Protein AF-A0A813EDV5-F1 (afdb_monomer_lite)

Radius of gyration: 34.21 Å; chains: 1; bounding box: 72×91×86 Å

pLDDT: mean 76.93, std 16.93, range [46.09, 98.25]

Organism: Polarella glacialis (NCBI:txid89957)

Sequence (230 aa):
TPGNGEHLASSAREKTKESADAPSTANIRKEGSPQRSSPPASPKLSPGRRTIRPRSAQPQRTSARPPSRVWESPLDAGRRCHFLQQECTELKLAANTTSKDTMRMRTRYMVLERELQKRERQLRSLITLSQNGGGLSMDLIERLREERNMLPLFQRKIKDLHGQIEERDVEIKRIKRDPQFTRIIELQVEYASWQHETRRLESLLQEPHSGAATSKREVEVHSQRVAKLE

Structure (mmCIF, N/CA/C/O backbone):
data_AF-A0A813EDV5-F1
#
_entry.id   AF-A0A813EDV5-F1
#
loop_
_atom_site.group_PDB
_atom_site.id
_atom_site.type_symbol
_atom_site.label_atom_id
_atom_site.label_alt_id
_atom_site.label_comp_id
_atom_site.label_asym_id
_atom_site.label_entity_id
_atom_site.label_seq_id
_atom_site.pdbx_PDB_ins_code
_atom_site.Cartn_x
_atom_site.Cartn_y
_atom_site.Cartn_z
_atom_site.occupancy
_atom_site.B_iso_or_equiv
_atom_site.auth_seq_id
_atom_site.auth_comp_id
_atom_site.auth_asym_id
_atom_site.auth_atom_id
_atom_site.pdbx_PDB_model_num
ATOM 1 N N . THR A 1 1 ? -18.950 56.627 -27.636 1.00 50.91 1 THR A N 1
ATOM 2 C CA . THR A 1 1 ? -19.049 56.382 -26.182 1.00 50.91 1 THR A CA 1
ATOM 3 C C . THR A 1 1 ? -18.139 55.221 -25.833 1.00 50.91 1 THR A C 1
ATOM 5 O O . THR A 1 1 ? -18.390 54.121 -26.310 1.00 50.91 1 THR A O 1
ATOM 8 N N . PRO A 1 2 ? -17.020 55.466 -25.132 1.00 49.06 2 PRO A N 1
ATOM 9 C CA . PRO A 1 2 ? -16.070 54.422 -24.766 1.00 49.06 2 PRO A CA 1
ATOM 10 C C . PRO A 1 2 ? -16.623 53.606 -23.591 1.00 49.06 2 PRO A C 1
ATOM 12 O O . PRO A 1 2 ? -17.129 54.170 -22.624 1.00 49.06 2 PRO A O 1
ATOM 15 N N . GLY A 1 3 ? -16.564 52.281 -23.720 1.00 49.03 3 GLY A N 1
ATOM 16 C CA . GLY A 1 3 ? -16.958 51.330 -22.687 1.00 49.03 3 GLY A CA 1
ATOM 17 C C . GLY A 1 3 ? -15.843 51.156 -21.662 1.00 49.03 3 GLY A C 1
ATOM 18 O O . GLY A 1 3 ? -14.696 50.898 -22.025 1.00 49.03 3 GLY A O 1
ATOM 19 N N . ASN A 1 4 ? -16.219 51.328 -20.397 1.00 55.91 4 ASN A N 1
ATOM 20 C CA . ASN A 1 4 ? -15.400 51.166 -19.206 1.00 55.91 4 ASN A CA 1
ATOM 21 C C . ASN A 1 4 ? -14.672 49.819 -19.180 1.00 55.91 4 ASN A C 1
ATOM 23 O O . ASN A 1 4 ? -15.287 48.757 -19.269 1.00 55.91 4 ASN A O 1
ATOM 27 N N . GLY A 1 5 ? -13.355 49.896 -18.995 1.00 52.56 5 GLY A N 1
ATOM 28 C CA . GLY A 1 5 ? -12.554 48.804 -18.473 1.00 52.56 5 GLY A CA 1
ATOM 29 C C . GLY A 1 5 ? -12.724 48.737 -16.962 1.00 52.56 5 GLY A C 1
ATOM 30 O O . GLY A 1 5 ? -12.502 49.728 -16.269 1.00 52.56 5 GLY A O 1
ATOM 31 N N . GLU A 1 6 ? -13.095 47.566 -16.460 1.00 53.72 6 GLU A N 1
ATOM 32 C CA . GLU A 1 6 ? -13.223 47.312 -15.034 1.00 53.72 6 GLU A CA 1
ATOM 33 C C . GLU A 1 6 ? -12.556 45.982 -14.656 1.00 53.72 6 GLU A C 1
ATOM 35 O O . GLU A 1 6 ? -12.867 44.913 -15.175 1.00 53.72 6 GLU A O 1
ATOM 40 N N . HIS A 1 7 ? -11.625 46.123 -13.710 1.00 50.72 7 HIS A N 1
ATOM 41 C CA . HIS A 1 7 ? -11.185 45.156 -12.707 1.00 50.72 7 HIS A CA 1
ATOM 42 C C . HIS A 1 7 ? -10.311 43.959 -13.120 1.00 50.72 7 HIS A C 1
ATOM 44 O O . HIS A 1 7 ? -10.700 42.794 -13.102 1.00 50.72 7 HIS A O 1
ATOM 50 N N . LEU A 1 8 ? -9.017 44.270 -13.265 1.00 48.81 8 LEU A N 1
ATOM 51 C CA . LEU A 1 8 ? -7.923 43.404 -12.817 1.00 48.81 8 LEU A CA 1
ATOM 52 C C . LEU A 1 8 ? -8.055 43.143 -11.304 1.00 48.81 8 LEU A C 1
ATOM 54 O O . LEU A 1 8 ? -7.742 44.003 -10.480 1.00 48.81 8 LEU A O 1
ATOM 58 N N . ALA A 1 9 ? -8.507 41.946 -10.937 1.00 53.44 9 ALA A N 1
ATOM 59 C CA . ALA A 1 9 ? -8.408 41.439 -9.575 1.00 53.44 9 ALA A CA 1
ATOM 60 C C . ALA A 1 9 ? -6.964 40.981 -9.308 1.00 53.44 9 ALA A C 1
ATOM 62 O O . ALA A 1 9 ? -6.558 39.864 -9.635 1.00 53.44 9 ALA A O 1
ATOM 63 N N . SER A 1 10 ? -6.178 41.875 -8.713 1.00 48.81 10 SER A N 1
ATOM 64 C CA . SER A 1 10 ? -4.871 41.584 -8.128 1.00 48.81 10 SER A CA 1
ATOM 65 C C . SER A 1 10 ? -5.032 40.636 -6.937 1.00 48.81 10 SER A C 1
ATOM 67 O O . SER A 1 10 ? -5.265 41.065 -5.810 1.00 48.81 10 SER A O 1
ATOM 69 N N . SER A 1 11 ? -4.908 39.330 -7.180 1.00 54.59 11 SER A N 1
ATOM 70 C CA . SER A 1 11 ? -4.831 38.322 -6.121 1.00 54.59 11 SER A CA 1
ATOM 71 C C . SER A 1 11 ? -3.466 38.409 -5.435 1.00 54.59 11 SER A C 1
ATOM 73 O O . SER A 1 11 ? -2.470 37.857 -5.908 1.00 54.59 11 SER A O 1
ATOM 75 N N . ALA A 1 12 ? -3.426 39.112 -4.306 1.00 53.34 12 ALA A N 1
ATOM 76 C CA . ALA A 1 12 ? -2.298 39.137 -3.390 1.00 53.34 12 ALA A CA 1
ATOM 77 C C . ALA A 1 12 ? -2.007 37.715 -2.878 1.00 53.34 12 ALA A C 1
ATOM 79 O O . ALA A 1 12 ? -2.791 37.123 -2.142 1.00 53.34 12 ALA A O 1
ATOM 80 N N . ARG A 1 13 ? -0.869 37.145 -3.289 1.00 52.28 13 ARG A N 1
ATOM 81 C CA . ARG A 1 13 ? -0.294 35.954 -2.657 1.00 52.28 13 ARG A CA 1
ATOM 82 C C . ARG A 1 13 ? 0.352 36.379 -1.341 1.00 52.28 13 ARG A C 1
ATOM 84 O O . ARG A 1 13 ? 1.467 36.902 -1.339 1.00 52.28 13 ARG A O 1
ATOM 91 N N . GLU A 1 14 ? -0.340 36.130 -0.235 1.00 54.38 14 GLU A N 1
ATOM 92 C CA . GLU A 1 14 ? 0.263 36.094 1.095 1.00 54.38 14 GLU A CA 1
ATOM 93 C C . GLU A 1 14 ? 1.390 35.054 1.114 1.00 54.38 14 GLU A C 1
ATOM 95 O O . GLU A 1 14 ? 1.183 33.852 0.949 1.00 54.38 14 GLU A O 1
ATOM 100 N N . LYS A 1 15 ? 2.622 35.538 1.286 1.00 50.03 15 LYS A N 1
ATOM 101 C CA . LYS A 1 15 ? 3.779 34.723 1.651 1.00 50.03 15 LYS A CA 1
ATOM 102 C C . LYS A 1 15 ? 3.703 34.465 3.155 1.00 50.03 15 LYS A C 1
ATOM 104 O O . LYS A 1 15 ? 4.246 35.242 3.938 1.00 50.03 15 LYS A O 1
ATOM 109 N N . THR A 1 16 ? 3.065 33.374 3.561 1.00 51.38 16 THR A N 1
ATOM 110 C CA . THR A 1 16 ? 3.253 32.820 4.905 1.00 51.38 16 THR A CA 1
ATOM 111 C C . THR A 1 16 ? 4.679 32.293 5.015 1.00 51.38 16 THR A C 1
ATOM 113 O O . THR A 1 16 ? 5.065 31.282 4.430 1.00 51.38 16 THR A O 1
ATOM 116 N N . LYS A 1 17 ? 5.489 33.069 5.729 1.00 55.81 17 LYS A N 1
ATOM 117 C CA . LYS A 1 17 ? 6.857 32.772 6.136 1.00 55.81 17 LYS A CA 1
ATOM 118 C C . LYS A 1 17 ? 6.766 31.772 7.294 1.00 55.81 17 LYS A C 1
ATOM 120 O O . LYS A 1 17 ? 6.749 32.166 8.454 1.00 55.81 17 LYS A O 1
ATOM 125 N N . GLU A 1 18 ? 6.597 30.494 6.970 1.00 49.47 18 GLU A N 1
ATOM 126 C CA . GLU A 1 18 ? 6.568 29.421 7.963 1.00 49.47 18 GLU A CA 1
ATOM 127 C C . GLU A 1 18 ? 8.004 29.153 8.430 1.00 49.47 18 GLU A C 1
ATOM 129 O O . GLU A 1 18 ? 8.873 28.718 7.673 1.00 49.47 18 GLU A O 1
ATOM 134 N N . SER A 1 19 ? 8.251 29.565 9.672 1.00 52.25 19 SER A N 1
ATOM 135 C CA . SER A 1 19 ? 9.498 29.422 10.410 1.00 52.25 19 SER A CA 1
ATOM 136 C C . SER A 1 19 ? 9.857 27.947 10.558 1.00 52.25 19 SER A C 1
ATOM 138 O O . SER A 1 19 ? 9.081 27.156 11.091 1.00 52.25 19 SER A O 1
ATOM 140 N N . ALA A 1 20 ? 11.047 27.585 10.089 1.00 51.94 20 ALA A N 1
ATOM 141 C CA . ALA A 1 20 ? 11.644 26.281 10.303 1.00 51.94 20 ALA A CA 1
ATOM 142 C C . ALA A 1 20 ? 12.194 26.192 11.735 1.00 51.94 20 ALA A C 1
ATOM 144 O O . ALA A 1 20 ? 13.371 26.460 11.965 1.00 51.94 20 ALA A O 1
ATOM 145 N N . ASP A 1 21 ? 11.355 25.782 12.685 1.00 54.22 21 ASP A N 1
ATOM 146 C CA . ASP A 1 21 ? 11.829 25.250 13.963 1.00 54.22 21 ASP A CA 1
ATOM 147 C C . ASP A 1 21 ? 12.182 23.771 13.777 1.00 54.22 21 ASP A C 1
ATOM 149 O O . ASP A 1 21 ? 11.349 22.865 13.847 1.00 54.22 21 ASP A O 1
ATOM 153 N N . ALA A 1 22 ? 13.457 23.531 13.479 1.00 58.38 22 ALA A N 1
ATOM 154 C CA . ALA A 1 22 ? 14.050 22.206 13.522 1.00 58.38 22 ALA A CA 1
ATOM 155 C C . ALA A 1 22 ? 14.191 21.752 14.989 1.00 58.38 22 ALA A C 1
ATOM 157 O O . ALA A 1 22 ? 14.772 22.481 15.798 1.00 58.38 22 ALA A O 1
ATOM 158 N N . PRO A 1 23 ? 13.730 20.545 15.367 1.00 60.50 23 PRO A N 1
ATOM 159 C CA . PRO A 1 23 ? 14.023 20.004 16.683 1.00 60.50 23 PRO A CA 1
ATOM 160 C C . PRO A 1 23 ? 15.509 19.641 16.782 1.00 60.50 23 PRO A C 1
ATOM 162 O O . PRO A 1 23 ? 16.016 18.746 16.107 1.00 60.50 23 PRO A O 1
ATOM 165 N N . SER A 1 24 ? 16.180 20.373 17.666 1.00 53.22 24 SER A N 1
ATOM 166 C CA . SER A 1 24 ? 17.529 20.150 18.174 1.00 53.22 24 SER A CA 1
ATOM 167 C C . SER A 1 24 ? 17.746 18.687 18.585 1.00 53.22 24 SER A C 1
ATOM 169 O O . SER A 1 24 ? 17.167 18.197 19.557 1.00 53.22 24 SER A O 1
ATOM 171 N N . THR A 1 25 ? 18.601 17.977 17.848 1.00 46.09 25 THR A N 1
ATOM 172 C CA . THR A 1 25 ? 19.142 16.669 18.232 1.00 46.09 25 THR A CA 1
ATOM 173 C C . THR A 1 25 ? 20.178 16.862 19.337 1.00 46.09 25 THR A C 1
ATOM 175 O O . THR A 1 25 ? 21.381 16.936 19.084 1.00 46.09 25 THR A O 1
ATOM 178 N N . ALA A 1 26 ? 19.699 16.975 20.573 1.00 52.56 26 ALA A N 1
ATOM 179 C CA . ALA A 1 26 ? 20.533 17.001 21.761 1.00 52.56 26 ALA A CA 1
ATOM 180 C C . ALA A 1 26 ? 20.983 15.578 22.141 1.00 52.56 26 ALA A C 1
ATOM 182 O O . ALA A 1 26 ? 20.175 14.723 22.493 1.00 52.56 26 ALA A O 1
ATOM 183 N N . ASN A 1 27 ? 22.297 15.361 22.052 1.00 49.22 27 ASN A N 1
ATOM 184 C CA . ASN A 1 27 ? 23.140 14.561 22.944 1.00 49.22 27 ASN A CA 1
ATOM 185 C C . ASN A 1 27 ? 22.478 13.406 23.716 1.00 49.22 27 ASN A C 1
ATOM 187 O O . ASN A 1 27 ? 21.948 13.607 24.808 1.00 49.22 27 ASN A O 1
ATOM 191 N N . ILE A 1 28 ? 22.694 12.169 23.254 1.00 56.19 28 ILE A N 1
ATOM 192 C CA . ILE A 1 28 ? 22.727 11.010 24.154 1.00 56.19 28 ILE A CA 1
ATOM 193 C C . ILE A 1 28 ? 24.147 10.445 24.190 1.00 56.19 28 ILE A C 1
ATOM 195 O O . ILE A 1 28 ? 24.742 10.022 23.200 1.00 56.19 28 ILE A O 1
ATOM 199 N N . ARG A 1 29 ? 24.663 10.559 25.406 1.00 52.91 29 ARG A N 1
ATOM 200 C CA . ARG A 1 29 ? 25.986 10.317 25.954 1.00 52.91 29 ARG A CA 1
ATOM 201 C C . ARG A 1 29 ? 26.413 8.853 25.788 1.00 52.91 29 ARG A C 1
ATOM 203 O O . ARG A 1 29 ? 25.667 7.936 26.113 1.00 52.91 29 ARG A O 1
ATOM 210 N N . LYS A 1 30 ? 27.650 8.669 25.319 1.00 51.62 30 LYS A N 1
ATOM 211 C CA . LYS A 1 30 ? 28.436 7.435 25.431 1.00 51.62 30 LYS A CA 1
ATOM 212 C C . LYS A 1 30 ? 28.842 7.218 26.892 1.00 51.62 30 LYS A C 1
ATOM 214 O O . LYS A 1 30 ? 29.715 7.931 27.367 1.00 51.62 30 LYS A O 1
ATOM 219 N N . GLU A 1 31 ? 28.284 6.202 27.534 1.00 53.53 31 GLU A N 1
ATOM 220 C CA . GLU A 1 31 ? 28.849 5.432 28.658 1.00 53.53 31 GLU A CA 1
ATOM 221 C C . GLU A 1 31 ? 28.263 4.016 28.461 1.00 53.53 31 GLU A C 1
ATOM 223 O O . GLU A 1 31 ? 27.089 3.892 28.138 1.00 53.53 31 GLU A O 1
ATOM 228 N N . GLY A 1 32 ? 28.953 2.881 28.477 1.00 54.78 32 GLY A N 1
ATOM 229 C CA . GLY A 1 32 ? 30.221 2.511 29.080 1.00 54.78 32 GLY A CA 1
ATOM 230 C C . GLY A 1 32 ? 29.990 1.200 29.851 1.00 54.78 32 GLY A C 1
ATOM 231 O O . GLY A 1 32 ? 29.412 1.244 30.928 1.00 54.78 32 GLY A O 1
ATOM 232 N N . SER A 1 33 ? 30.486 0.076 29.299 1.00 50.47 33 SER A N 1
ATOM 233 C CA . SER A 1 33 ? 30.806 -1.217 29.970 1.00 50.47 33 SER A CA 1
ATOM 234 C C . SER A 1 33 ? 29.674 -2.226 30.297 1.00 50.47 33 SER A C 1
ATOM 236 O O . SER A 1 33 ? 28.522 -1.832 30.431 1.00 50.47 33 SER A O 1
ATOM 238 N N . PRO A 1 34 ? 29.978 -3.521 30.582 1.00 56.16 34 PRO A N 1
ATOM 239 C CA . PRO A 1 34 ? 30.966 -4.439 29.987 1.00 56.16 34 PRO A CA 1
ATOM 240 C C . PRO A 1 34 ? 30.391 -5.848 29.636 1.00 56.16 34 PRO A C 1
ATOM 242 O O . PRO A 1 34 ? 29.266 -6.207 29.967 1.00 56.16 34 PRO A O 1
ATOM 245 N N . GLN A 1 35 ? 31.231 -6.650 28.967 1.00 51.66 35 GLN A N 1
ATOM 246 C CA . GLN A 1 35 ? 31.236 -8.119 28.824 1.00 51.66 35 GLN A CA 1
ATOM 247 C C . GLN A 1 35 ? 30.189 -8.957 29.597 1.00 51.66 35 GLN A C 1
ATOM 249 O O . GLN A 1 35 ? 30.249 -9.086 30.819 1.00 51.66 35 GLN A O 1
ATOM 254 N N . ARG A 1 36 ? 29.429 -9.774 28.852 1.00 47.12 36 ARG A N 1
ATOM 255 C CA . ARG A 1 36 ? 29.231 -11.187 29.218 1.00 47.12 36 ARG A CA 1
ATOM 256 C C . ARG A 1 36 ? 29.115 -12.059 27.971 1.00 47.12 36 ARG A C 1
ATOM 258 O O . ARG A 1 36 ? 28.108 -12.077 27.270 1.00 47.12 36 ARG A O 1
ATOM 265 N N . SER A 1 37 ? 30.205 -12.761 27.702 1.00 56.19 37 SER A N 1
ATOM 266 C CA . SER A 1 37 ? 30.307 -13.883 26.782 1.00 56.19 37 SER A CA 1
ATOM 267 C C . SER A 1 37 ? 29.289 -14.962 27.156 1.00 56.19 37 SER A C 1
ATOM 269 O O . SER A 1 37 ? 29.346 -15.544 28.235 1.00 56.19 37 SER A O 1
ATOM 271 N N . SER A 1 38 ? 28.364 -15.240 26.241 1.00 61.28 38 SER A N 1
ATOM 272 C CA . SER A 1 38 ? 27.632 -16.506 26.206 1.00 61.28 38 SER A CA 1
ATOM 273 C C . SER A 1 38 ? 28.054 -17.238 24.931 1.00 61.28 38 SER A C 1
ATOM 275 O O . SER A 1 38 ? 28.074 -16.612 23.868 1.00 61.28 38 SER A O 1
ATOM 277 N N . PRO A 1 39 ? 28.451 -18.518 25.009 1.00 68.69 39 PRO A N 1
ATOM 278 C CA . PRO A 1 39 ? 28.878 -19.270 23.838 1.00 68.69 39 PRO A CA 1
ATOM 279 C C . PRO A 1 39 ? 27.678 -19.530 22.912 1.00 68.69 39 PRO A C 1
ATOM 281 O O . PRO A 1 39 ? 26.568 -19.763 23.401 1.00 68.69 39 PRO A O 1
ATOM 284 N N . PRO A 1 40 ? 27.863 -19.519 21.581 1.00 64.62 40 PRO A N 1
ATOM 285 C CA . PRO A 1 40 ? 26.814 -19.938 20.669 1.00 64.62 40 PRO A CA 1
ATOM 286 C C . PRO A 1 40 ? 26.595 -21.448 20.799 1.00 64.62 40 PRO A C 1
ATOM 288 O O . PRO A 1 40 ? 27.514 -22.252 20.639 1.00 64.62 40 PRO A O 1
ATOM 291 N N . ALA A 1 41 ? 25.350 -21.820 21.090 1.00 60.56 41 ALA A N 1
ATOM 292 C CA . ALA A 1 41 ? 24.883 -23.193 21.039 1.00 60.56 41 ALA A CA 1
ATOM 293 C C . ALA A 1 41 ? 25.119 -23.787 19.641 1.00 60.56 41 ALA A C 1
ATOM 295 O O . ALA A 1 41 ? 24.844 -23.162 18.615 1.00 60.56 41 ALA A O 1
ATOM 296 N N . SER A 1 42 ? 25.633 -25.011 19.625 1.00 61.44 42 SER A N 1
ATOM 297 C CA . SER A 1 42 ? 25.955 -25.788 18.434 1.00 61.44 42 SER A CA 1
ATOM 298 C C . SER A 1 42 ? 24.736 -25.954 17.508 1.00 61.44 42 SER A C 1
ATOM 300 O O . SER A 1 42 ? 23.638 -26.259 17.987 1.00 61.44 42 SER A O 1
ATOM 302 N N . PRO A 1 43 ? 24.898 -25.819 16.179 1.00 60.50 43 PRO A N 1
ATOM 303 C CA . PRO A 1 43 ? 23.816 -26.058 15.236 1.00 60.50 43 PRO A CA 1
ATOM 304 C C . PRO A 1 43 ? 23.517 -27.560 15.150 1.00 60.50 43 PRO A C 1
ATOM 306 O O . PRO A 1 43 ? 24.352 -28.362 14.732 1.00 60.50 43 PRO A O 1
ATOM 309 N N . LYS A 1 44 ? 22.296 -27.943 15.537 1.00 62.25 44 LYS A N 1
ATOM 310 C CA . LYS A 1 44 ? 21.752 -29.287 15.317 1.00 62.25 44 LYS A CA 1
ATOM 311 C C . LYS A 1 44 ? 21.624 -29.532 13.811 1.00 62.25 44 LYS A C 1
ATOM 313 O O . LYS A 1 44 ? 20.781 -28.935 13.141 1.00 62.25 44 LYS A O 1
ATOM 318 N N . LEU A 1 45 ? 22.473 -30.415 13.294 1.00 51.03 45 LEU A N 1
ATOM 319 C CA . LEU A 1 45 ? 22.418 -30.940 11.934 1.00 51.03 45 LEU A CA 1
ATOM 320 C C . LEU A 1 45 ? 21.075 -31.650 11.724 1.00 51.03 45 LEU A C 1
ATOM 322 O O . LEU A 1 45 ? 20.820 -32.715 12.278 1.00 51.03 45 LEU A O 1
ATOM 326 N N . SER A 1 46 ? 20.200 -31.027 10.937 1.00 58.97 46 SER A N 1
ATOM 327 C CA . SER A 1 46 ? 18.967 -31.647 10.453 1.00 58.97 46 SER A CA 1
ATOM 328 C C . SER A 1 46 ? 19.293 -32.496 9.218 1.00 58.97 46 SER A C 1
ATOM 330 O O . SER A 1 46 ? 19.878 -31.961 8.272 1.00 58.97 46 SER A O 1
ATOM 332 N N . PRO A 1 47 ? 18.924 -33.786 9.170 1.00 57.16 47 PRO A N 1
ATOM 333 C CA . PRO A 1 47 ? 19.140 -34.608 7.991 1.00 57.16 47 PRO A CA 1
ATOM 334 C C . PRO A 1 47 ? 18.056 -34.315 6.941 1.00 57.16 47 PRO A C 1
ATOM 336 O O . PRO A 1 47 ? 16.864 -34.331 7.234 1.00 57.16 47 PRO A O 1
ATOM 339 N N . GLY A 1 48 ? 18.466 -34.072 5.692 1.00 53.91 48 GLY A N 1
ATOM 340 C CA . GLY A 1 48 ? 17.613 -34.372 4.534 1.00 53.91 48 GLY A CA 1
ATOM 341 C C . GLY A 1 48 ? 16.879 -33.227 3.827 1.00 53.91 48 GLY A C 1
ATOM 342 O O . GLY A 1 48 ? 15.895 -33.495 3.137 1.00 53.91 48 GLY A O 1
ATOM 343 N N . ARG A 1 49 ? 17.336 -31.968 3.893 1.00 50.41 49 ARG A N 1
ATOM 344 C CA . ARG A 1 49 ? 16.854 -30.946 2.941 1.00 50.41 49 ARG A CA 1
ATOM 345 C C . ARG A 1 49 ? 17.611 -31.059 1.621 1.00 50.41 49 ARG A C 1
ATOM 347 O O . ARG A 1 49 ? 18.770 -30.668 1.524 1.00 50.41 49 ARG A O 1
ATOM 354 N N . ARG A 1 50 ? 16.927 -31.580 0.598 1.00 56.53 50 ARG A N 1
ATOM 355 C CA . ARG A 1 50 ? 17.360 -31.531 -0.805 1.00 56.53 50 ARG A CA 1
ATOM 356 C C . ARG A 1 50 ? 17.751 -30.089 -1.136 1.00 56.53 50 ARG A C 1
ATOM 358 O O . ARG A 1 50 ? 16.924 -29.183 -1.046 1.00 56.53 50 ARG A O 1
ATOM 365 N N . THR A 1 51 ? 19.016 -29.884 -1.474 1.00 54.47 51 THR A N 1
ATOM 366 C CA . THR A 1 51 ? 19.572 -28.621 -1.949 1.00 54.47 51 THR A CA 1
ATOM 367 C C . THR A 1 51 ? 18.886 -28.248 -3.258 1.00 54.47 51 THR A C 1
ATOM 369 O O . THR A 1 51 ? 19.278 -28.670 -4.344 1.00 54.47 51 THR A O 1
ATOM 372 N N . ILE A 1 52 ? 17.820 -27.453 -3.152 1.00 61.50 52 ILE A N 1
ATOM 373 C CA . ILE A 1 52 ? 17.283 -26.690 -4.275 1.00 61.50 52 ILE A CA 1
ATOM 374 C C . ILE A 1 52 ? 18.416 -25.752 -4.686 1.00 61.50 52 ILE A C 1
ATOM 376 O O . ILE A 1 52 ? 18.708 -24.777 -3.994 1.00 61.50 52 ILE A O 1
ATOM 380 N N . ARG A 1 53 ? 19.125 -26.108 -5.760 1.00 60.91 53 ARG A N 1
ATOM 381 C CA . ARG A 1 53 ? 20.179 -25.258 -6.308 1.00 60.91 53 ARG A CA 1
ATOM 382 C C . ARG A 1 53 ? 19.573 -23.887 -6.639 1.00 60.91 53 ARG A C 1
ATOM 384 O O . ARG A 1 53 ? 18.497 -23.843 -7.243 1.00 60.91 53 ARG A O 1
ATOM 391 N N . PRO A 1 54 ? 20.230 -22.779 -6.263 1.00 57.66 54 PRO A N 1
ATOM 392 C CA . PRO A 1 54 ? 19.795 -21.451 -6.663 1.00 57.66 54 PRO A CA 1
ATOM 393 C C . PRO A 1 54 ? 19.727 -21.378 -8.193 1.00 57.66 54 PRO A C 1
ATOM 395 O O . PRO A 1 54 ? 20.624 -21.838 -8.903 1.00 57.66 54 PRO A O 1
ATOM 398 N N . ARG A 1 55 ? 18.627 -20.814 -8.699 1.00 59.59 55 ARG A N 1
ATOM 399 C CA . ARG A 1 55 ? 18.272 -20.765 -10.129 1.00 59.59 55 ARG A CA 1
ATOM 400 C C . ARG A 1 55 ? 19.301 -20.015 -10.994 1.00 59.59 55 ARG A C 1
ATOM 402 O O . ARG A 1 55 ? 19.263 -20.132 -12.210 1.00 59.59 55 ARG A O 1
ATOM 409 N N . SER A 1 56 ? 20.237 -19.297 -10.373 1.00 64.56 56 SER A N 1
ATOM 410 C CA . SER A 1 56 ? 21.353 -18.600 -11.020 1.00 64.56 56 SER A CA 1
ATOM 411 C C . SER A 1 56 ? 22.469 -19.519 -11.534 1.00 64.56 56 SER A C 1
ATOM 413 O O . SER A 1 56 ? 23.300 -19.059 -12.305 1.00 64.56 56 SER A O 1
ATOM 415 N N . ALA A 1 57 ? 22.497 -20.798 -11.140 1.00 56.00 57 ALA A N 1
ATOM 416 C CA . ALA A 1 57 ? 23.522 -21.763 -11.559 1.00 56.00 57 ALA A CA 1
ATOM 417 C C . ALA A 1 57 ? 23.009 -22.823 -12.554 1.00 56.00 57 ALA A C 1
ATOM 419 O O . ALA A 1 57 ? 23.664 -23.848 -12.757 1.00 56.00 57 ALA A O 1
ATOM 420 N N . GLN A 1 58 ? 21.825 -22.632 -13.151 1.00 61.66 58 GLN A N 1
ATOM 421 C CA . GLN A 1 58 ? 21.379 -23.515 -14.229 1.00 61.66 58 GLN A CA 1
ATOM 422 C C . GLN A 1 58 ? 22.104 -23.161 -15.537 1.00 61.66 58 GLN A C 1
ATOM 424 O O . GLN A 1 58 ? 22.145 -21.982 -15.892 1.00 61.66 58 GLN A O 1
ATOM 429 N N . PRO A 1 59 ? 22.642 -24.155 -16.273 1.00 55.69 59 PRO A N 1
ATOM 430 C CA . PRO A 1 59 ? 23.162 -23.933 -17.615 1.00 55.69 59 PRO A CA 1
ATOM 431 C C . PRO A 1 59 ? 22.034 -23.355 -18.466 1.00 55.69 59 PRO A C 1
ATOM 433 O O . PRO A 1 59 ? 20.967 -23.966 -18.595 1.00 55.69 59 PRO A O 1
ATOM 436 N N . GLN A 1 60 ? 22.248 -22.142 -18.981 1.00 53.28 60 GLN A N 1
ATOM 437 C CA . GLN A 1 60 ? 21.329 -21.511 -19.914 1.00 53.28 60 GLN A CA 1
ATOM 438 C C . GLN A 1 60 ? 21.125 -22.481 -21.073 1.00 53.28 60 GLN A C 1
ATOM 440 O O . GLN A 1 60 ? 22.058 -22.790 -21.812 1.00 53.28 60 GLN A O 1
ATOM 445 N N . ARG A 1 61 ? 19.902 -23.006 -21.198 1.00 54.88 61 ARG A N 1
ATOM 446 C CA . ARG A 1 61 ? 19.489 -23.700 -22.413 1.00 54.88 61 ARG A CA 1
ATOM 447 C C . ARG A 1 61 ? 19.771 -22.741 -23.558 1.00 54.88 61 ARG A C 1
ATOM 449 O O . ARG A 1 61 ? 19.304 -21.604 -23.512 1.00 54.88 61 ARG A O 1
ATOM 456 N N . THR A 1 62 ? 20.566 -23.200 -24.516 1.00 49.72 62 THR A N 1
ATOM 457 C CA . THR A 1 62 ? 20.867 -22.517 -25.767 1.00 49.72 62 THR A CA 1
ATOM 458 C C . THR A 1 62 ? 19.554 -22.038 -26.364 1.00 49.72 62 THR A C 1
ATOM 460 O O . THR A 1 62 ? 18.730 -22.815 -26.846 1.00 49.72 62 THR A O 1
ATOM 463 N N . SER A 1 63 ? 19.310 -20.743 -26.177 1.00 54.06 63 SER A N 1
ATOM 464 C CA . SER A 1 63 ? 18.091 -20.078 -26.588 1.00 54.06 63 SER A CA 1
ATOM 465 C C . SER A 1 63 ? 17.947 -20.279 -28.082 1.00 54.06 63 SER A C 1
ATOM 467 O O . SER A 1 63 ? 18.863 -19.962 -28.844 1.00 54.06 63 SER A O 1
ATOM 469 N N . ALA A 1 64 ? 16.784 -20.783 -28.488 1.00 50.56 64 ALA A N 1
ATOM 470 C CA . ALA A 1 64 ? 16.322 -20.668 -29.854 1.00 50.56 64 ALA A CA 1
ATOM 471 C C . ALA A 1 64 ? 16.587 -19.230 -30.317 1.00 50.56 64 ALA A C 1
ATOM 473 O O . ALA A 1 64 ? 16.234 -18.264 -29.629 1.00 50.56 64 ALA A O 1
ATOM 474 N N . ARG A 1 65 ? 17.299 -19.122 -31.437 1.00 52.50 65 ARG A N 1
ATOM 475 C CA . ARG A 1 65 ? 17.605 -17.876 -32.128 1.00 52.50 65 ARG A CA 1
ATOM 476 C C . ARG A 1 65 ? 16.310 -17.056 -32.194 1.00 52.50 65 ARG A C 1
ATOM 478 O O . ARG A 1 65 ? 15.326 -17.578 -32.724 1.00 52.50 65 ARG A O 1
ATOM 485 N N . PRO A 1 66 ? 16.258 -15.842 -31.616 1.00 57.19 66 PRO A N 1
ATOM 486 C CA . PRO A 1 66 ? 15.053 -15.032 -31.692 1.00 57.19 66 PRO A CA 1
ATOM 487 C C . PRO A 1 66 ? 14.691 -14.853 -33.173 1.00 57.19 66 PRO A C 1
ATOM 489 O O . PRO A 1 66 ? 15.604 -14.714 -33.997 1.00 57.19 66 PRO A O 1
ATOM 492 N N . PRO A 1 67 ? 13.395 -14.907 -33.533 1.00 59.81 67 PRO A N 1
ATOM 493 C CA . PRO A 1 67 ? 12.971 -14.684 -34.906 1.00 59.81 67 PRO A CA 1
ATOM 494 C C . PRO A 1 67 ? 13.581 -13.368 -35.382 1.00 59.81 67 PRO A C 1
ATOM 496 O O . PRO A 1 67 ? 13.582 -12.380 -34.642 1.00 59.81 67 PRO A O 1
ATOM 499 N N . SER A 1 68 ? 14.174 -13.411 -36.578 1.00 51.03 68 SER A N 1
ATOM 500 C CA . SER A 1 68 ? 14.839 -12.279 -37.219 1.00 51.03 68 SER A CA 1
ATOM 501 C C . SER A 1 68 ? 13.963 -11.045 -37.042 1.00 51.03 68 SER A C 1
ATOM 503 O O . SER A 1 68 ? 12.818 -11.029 -37.498 1.00 51.03 68 SER A O 1
ATOM 505 N N . ARG A 1 69 ? 14.466 -10.066 -36.278 1.00 55.47 69 ARG A N 1
ATOM 506 C CA . ARG A 1 69 ? 13.777 -8.801 -36.046 1.00 55.47 69 ARG A CA 1
ATOM 507 C C . ARG A 1 69 ? 13.645 -8.151 -37.412 1.00 55.47 69 ARG A C 1
ATOM 509 O O . ARG A 1 69 ? 14.611 -7.602 -37.932 1.00 55.47 69 ARG A O 1
ATOM 516 N N . VAL A 1 70 ? 12.458 -8.265 -37.999 1.00 64.25 70 VAL A N 1
ATOM 517 C CA . VAL A 1 70 ? 12.008 -7.357 -39.046 1.00 64.25 70 VAL A CA 1
ATOM 518 C C . VAL A 1 70 ? 12.287 -5.969 -38.489 1.00 64.25 70 VAL A C 1
ATOM 520 O O . VAL A 1 70 ? 11.837 -5.654 -37.388 1.00 64.25 70 VAL A O 1
ATOM 523 N N . TRP A 1 71 ? 13.151 -5.223 -39.169 1.00 57.91 71 TRP A N 1
ATOM 524 C CA . TRP A 1 71 ? 13.564 -3.892 -38.760 1.00 57.91 71 TRP A CA 1
ATOM 525 C C . TRP A 1 71 ? 12.305 -3.022 -38.726 1.00 57.91 71 TRP A C 1
ATOM 527 O O . TRP A 1 71 ? 11.849 -2.548 -39.763 1.00 57.91 71 TRP A O 1
ATOM 537 N N . GLU A 1 72 ? 11.682 -2.912 -37.549 1.00 65.44 72 GLU A N 1
ATOM 538 C CA . GLU A 1 72 ? 10.570 -1.995 -37.314 1.00 65.44 72 GLU A CA 1
ATOM 539 C C . GLU A 1 72 ? 11.038 -0.603 -37.749 1.00 65.44 72 GLU A C 1
ATOM 541 O O . GLU A 1 72 ? 12.159 -0.188 -37.437 1.00 65.44 72 GLU A O 1
ATOM 546 N N . SER A 1 73 ? 10.197 0.092 -38.517 1.00 78.81 73 SER A N 1
ATOM 547 C CA . SER A 1 73 ? 10.499 1.437 -38.998 1.00 78.81 73 SER A CA 1
ATOM 548 C C . SER A 1 73 ? 10.912 2.324 -37.813 1.00 78.81 73 SER A C 1
ATOM 550 O O . SER A 1 73 ? 10.233 2.300 -36.781 1.00 78.81 73 SER A O 1
ATOM 552 N N . PRO A 1 74 ? 11.983 3.137 -37.921 1.00 75.81 74 PRO A N 1
ATOM 553 C CA . PRO A 1 74 ? 12.433 4.011 -36.832 1.00 75.81 74 PRO A CA 1
ATOM 554 C C . PRO A 1 74 ? 11.321 4.907 -36.259 1.00 75.81 74 PRO A C 1
ATOM 556 O O . PRO A 1 74 ? 11.314 5.214 -35.066 1.00 75.81 74 PRO A O 1
ATOM 559 N N . LEU A 1 75 ? 10.349 5.290 -37.097 1.00 78.94 75 LEU A N 1
ATOM 560 C CA . LEU A 1 75 ? 9.179 6.074 -36.693 1.00 78.94 75 LEU A CA 1
ATOM 561 C C . LEU A 1 75 ? 8.225 5.289 -35.776 1.00 78.94 75 LEU A C 1
ATOM 563 O O . LEU A 1 75 ? 7.696 5.851 -34.814 1.00 78.94 75 LEU A O 1
ATOM 567 N N . ASP A 1 76 ? 8.037 3.995 -36.031 1.00 82.69 76 ASP A N 1
ATOM 568 C CA . ASP A 1 76 ? 7.172 3.125 -35.226 1.00 82.69 76 ASP A CA 1
ATOM 569 C C . ASP A 1 76 ? 7.832 2.775 -33.888 1.00 82.69 76 ASP A C 1
ATOM 571 O O . ASP A 1 76 ? 7.171 2.766 -32.845 1.00 82.69 76 ASP A O 1
ATOM 575 N N . ALA A 1 77 ? 9.158 2.600 -33.888 1.00 78.00 77 ALA A N 1
ATOM 576 C CA . ALA A 1 77 ? 9.939 2.388 -32.673 1.00 78.00 77 ALA A CA 1
ATOM 577 C C . ALA A 1 77 ? 9.819 3.573 -31.695 1.00 78.00 77 ALA A C 1
ATOM 579 O O . ALA A 1 77 ? 9.637 3.370 -30.491 1.00 78.00 77 ALA A O 1
ATOM 580 N N . GLY A 1 78 ? 9.851 4.812 -32.206 1.00 80.00 78 GLY A N 1
ATOM 581 C CA . GLY A 1 78 ? 9.676 6.022 -31.398 1.00 80.00 78 GLY A CA 1
ATOM 582 C C . GLY A 1 78 ? 8.295 6.105 -30.738 1.00 80.00 78 GLY A C 1
ATOM 583 O O . GLY A 1 78 ? 8.195 6.338 -29.530 1.00 80.00 78 GLY A O 1
ATOM 584 N N . ARG A 1 79 ? 7.226 5.836 -31.501 1.00 86.44 79 ARG A N 1
ATOM 585 C CA . ARG A 1 79 ? 5.847 5.814 -30.976 1.00 86.44 79 ARG A CA 1
ATOM 586 C C . ARG A 1 79 ? 5.662 4.738 -29.909 1.00 86.44 79 ARG A C 1
ATOM 588 O O . ARG A 1 79 ? 5.084 5.007 -28.858 1.00 86.44 79 ARG A O 1
ATOM 595 N N . ARG A 1 80 ? 6.192 3.537 -30.151 1.00 82.44 80 ARG A N 1
ATOM 596 C CA . ARG A 1 80 ? 6.137 2.416 -29.206 1.00 82.44 80 ARG A CA 1
ATOM 597 C C . ARG A 1 80 ? 6.886 2.716 -27.909 1.00 82.44 80 ARG A C 1
ATOM 599 O O . ARG A 1 80 ? 6.388 2.394 -26.835 1.00 82.44 80 ARG A O 1
ATOM 606 N N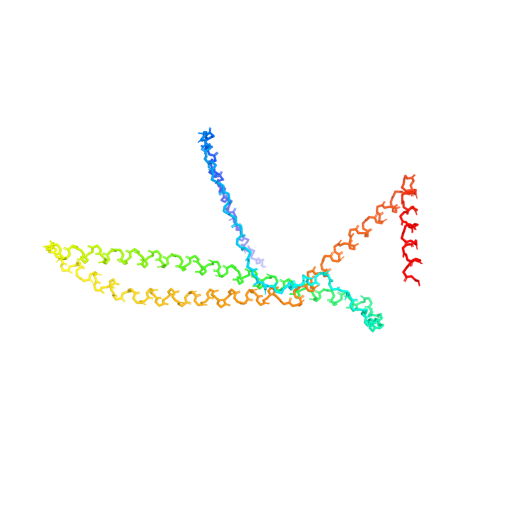 . CYS A 1 81 ? 8.051 3.356 -27.996 1.00 80.31 81 CYS A N 1
ATOM 607 C CA . CYS A 1 81 ? 8.819 3.775 -26.825 1.00 80.31 81 CYS A CA 1
ATOM 608 C C . CYS A 1 81 ? 8.036 4.785 -25.972 1.00 80.31 81 CYS A C 1
ATOM 610 O O . CYS A 1 81 ? 7.882 4.584 -24.768 1.00 80.31 81 CYS A O 1
ATOM 612 N N . HIS A 1 82 ? 7.466 5.815 -26.607 1.00 83.94 82 HIS A N 1
ATOM 613 C CA . HIS A 1 82 ? 6.638 6.806 -25.917 1.00 83.94 82 HIS A CA 1
ATOM 614 C C . HIS A 1 82 ? 5.420 6.162 -25.239 1.00 83.94 82 HIS A C 1
ATOM 616 O O . HIS A 1 82 ? 5.119 6.464 -24.086 1.00 83.94 82 HIS A O 1
ATOM 622 N N . PHE A 1 83 ? 4.746 5.235 -25.923 1.00 87.00 83 PHE A N 1
ATOM 623 C CA . PHE A 1 83 ? 3.612 4.499 -25.364 1.00 87.00 83 PHE A CA 1
ATOM 624 C C . PHE A 1 83 ? 4.002 3.682 -24.120 1.00 87.00 83 PHE A C 1
ATOM 626 O O . PHE A 1 83 ? 3.374 3.819 -23.073 1.00 87.00 83 PHE A O 1
ATOM 633 N N . LEU A 1 84 ? 5.081 2.894 -24.192 1.00 82.31 84 LEU A N 1
ATOM 634 C CA . LEU A 1 84 ? 5.574 2.108 -23.050 1.00 82.31 84 LEU A CA 1
ATOM 635 C C . LEU A 1 84 ? 6.025 2.996 -21.881 1.00 82.31 84 LEU A C 1
ATOM 637 O O . LEU A 1 84 ? 5.866 2.638 -20.711 1.00 82.31 84 LEU A O 1
ATOM 641 N N . GLN A 1 85 ? 6.593 4.165 -22.180 1.00 84.06 85 GLN A N 1
ATOM 642 C CA . GLN A 1 85 ? 6.951 5.149 -21.166 1.00 84.06 85 GLN A CA 1
ATOM 643 C C . GLN A 1 85 ? 5.703 5.685 -20.459 1.00 84.06 85 GLN A C 1
ATOM 645 O O . GLN A 1 85 ? 5.694 5.746 -19.228 1.00 84.06 85 GLN A O 1
ATOM 650 N N . GLN A 1 86 ? 4.657 6.025 -21.214 1.00 90.06 86 GLN A N 1
ATOM 651 C CA . GLN A 1 86 ? 3.385 6.476 -20.662 1.00 90.06 86 GLN A CA 1
ATOM 652 C C . GLN A 1 86 ? 2.753 5.396 -19.770 1.00 90.06 86 GLN A C 1
ATOM 654 O O . GLN A 1 86 ? 2.474 5.663 -18.601 1.00 90.06 86 GLN A O 1
ATOM 659 N N . GLU A 1 87 ? 2.641 4.160 -20.259 1.00 87.62 87 GLU A N 1
ATOM 660 C CA . GLU A 1 87 ? 2.106 3.020 -19.498 1.00 87.62 87 GLU A CA 1
ATOM 661 C C . GLU A 1 87 ? 2.876 2.809 -18.180 1.00 87.62 87 GLU A C 1
ATOM 663 O O . GLU A 1 87 ? 2.296 2.630 -17.110 1.00 87.62 87 GLU A O 1
ATOM 668 N N . CYS A 1 88 ? 4.205 2.936 -18.209 1.00 84.44 88 CYS A N 1
ATOM 669 C CA . CYS A 1 88 ? 5.030 2.871 -17.004 1.00 84.44 88 CYS A CA 1
ATOM 670 C C . CYS A 1 88 ? 4.749 4.002 -16.021 1.00 84.44 88 CYS A C 1
ATOM 672 O O . CYS A 1 88 ? 4.697 3.772 -14.811 1.00 84.44 88 CYS A O 1
ATOM 674 N N . THR A 1 89 ? 4.600 5.232 -16.516 1.00 87.88 89 THR A N 1
ATOM 675 C CA . THR A 1 89 ? 4.260 6.361 -15.647 1.00 87.88 89 THR A CA 1
ATOM 676 C C . THR A 1 89 ? 2.897 6.160 -14.998 1.00 87.88 89 THR A C 1
ATOM 678 O O . THR A 1 89 ? 2.780 6.361 -13.791 1.00 87.88 89 THR A O 1
ATOM 681 N N . GLU A 1 90 ? 1.910 5.660 -15.740 1.00 91.31 90 GLU A N 1
ATOM 682 C CA . GLU A 1 90 ? 0.576 5.350 -15.228 1.00 91.31 90 GLU A CA 1
ATOM 683 C C . GLU A 1 90 ? 0.626 4.242 -14.167 1.00 91.31 90 GLU A C 1
ATOM 685 O O . GLU A 1 90 ? 0.123 4.436 -13.059 1.00 91.31 90 GLU A O 1
ATOM 690 N N . LEU A 1 91 ? 1.329 3.133 -14.428 1.00 88.38 91 LEU A N 1
ATOM 691 C CA . LEU A 1 91 ? 1.516 2.047 -13.456 1.00 88.38 91 LEU A CA 1
ATOM 692 C C . LEU A 1 91 ? 2.244 2.519 -12.187 1.00 88.38 91 LEU A C 1
ATOM 694 O O . LEU A 1 91 ? 1.858 2.157 -11.071 1.00 88.38 91 LEU A O 1
ATOM 698 N N . LYS A 1 92 ? 3.276 3.364 -12.324 1.00 88.50 92 LYS A N 1
ATOM 699 C CA . LYS A 1 92 ? 3.992 3.960 -11.182 1.00 88.50 92 LYS A CA 1
ATOM 700 C C . LYS A 1 92 ? 3.079 4.876 -10.368 1.00 88.50 92 LYS A C 1
ATOM 702 O O . LYS A 1 92 ? 3.098 4.815 -9.137 1.00 88.50 92 LYS A O 1
ATOM 707 N N . LEU A 1 93 ? 2.282 5.715 -11.028 1.00 92.25 93 LEU A N 1
ATOM 708 C CA . LEU A 1 93 ? 1.318 6.593 -10.366 1.00 92.25 93 LEU A CA 1
ATOM 709 C C . LEU A 1 93 ? 0.240 5.778 -9.644 1.00 92.25 93 LEU A C 1
ATOM 711 O O . LEU A 1 93 ? -0.018 6.045 -8.472 1.00 92.25 93 LEU A O 1
ATOM 715 N N . ALA A 1 94 ? -0.312 4.743 -10.278 1.00 90.69 94 ALA A N 1
ATOM 716 C CA . ALA A 1 94 ? -1.290 3.845 -9.670 1.00 90.69 94 ALA A CA 1
ATOM 717 C C . ALA A 1 94 ? -0.723 3.133 -8.428 1.00 90.69 94 ALA A C 1
ATOM 719 O O . ALA A 1 94 ? -1.346 3.146 -7.361 1.00 90.69 94 ALA A O 1
ATOM 720 N N . ALA A 1 95 ? 0.495 2.587 -8.517 1.00 89.19 95 ALA A N 1
ATOM 721 C CA . ALA A 1 95 ? 1.167 1.943 -7.388 1.00 89.19 95 ALA A CA 1
ATOM 722 C C . ALA A 1 95 ? 1.425 2.920 -6.225 1.00 89.19 95 ALA A C 1
ATOM 724 O O . ALA A 1 95 ? 1.231 2.568 -5.056 1.00 89.19 95 ALA A O 1
ATOM 725 N N . ASN A 1 96 ? 1.835 4.155 -6.530 1.00 94.06 96 ASN A N 1
ATOM 726 C CA . ASN A 1 96 ? 2.079 5.196 -5.533 1.00 94.06 96 ASN A CA 1
ATOM 727 C C . ASN A 1 96 ? 0.787 5.672 -4.860 1.00 94.06 96 ASN A C 1
ATOM 729 O O . ASN A 1 96 ? 0.760 5.814 -3.638 1.00 94.06 96 ASN A O 1
ATOM 733 N N . THR A 1 97 ? -0.276 5.898 -5.631 1.00 95.88 97 THR A N 1
ATOM 734 C CA . THR A 1 97 ? -1.596 6.278 -5.106 1.00 95.88 97 THR A CA 1
ATOM 735 C C . THR A 1 97 ? -2.130 5.194 -4.176 1.00 95.88 97 THR A C 1
ATOM 737 O O . THR A 1 97 ? -2.430 5.483 -3.019 1.00 95.88 97 THR A O 1
ATOM 740 N N . THR A 1 98 ? -2.102 3.933 -4.617 1.00 94.62 98 THR A N 1
ATOM 741 C CA . THR A 1 98 ? -2.534 2.789 -3.799 1.00 94.62 98 THR A CA 1
ATOM 742 C C . THR A 1 98 ? -1.709 2.683 -2.514 1.00 94.62 98 THR A C 1
ATOM 744 O O . THR A 1 98 ? -2.262 2.523 -1.431 1.00 94.62 98 THR A O 1
ATOM 747 N N . SER A 1 99 ? -0.385 2.871 -2.590 1.00 94.69 99 SER A N 1
ATOM 748 C CA . SER A 1 99 ? 0.492 2.850 -1.408 1.00 94.69 99 SER A CA 1
ATOM 749 C C . SER A 1 99 ? 0.172 3.971 -0.409 1.00 94.69 99 SER A C 1
ATOM 751 O O . SER A 1 99 ? 0.170 3.737 0.802 1.00 94.69 99 SER A O 1
ATOM 753 N N . LYS A 1 100 ? -0.120 5.187 -0.894 1.00 97.19 100 LYS A N 1
ATOM 754 C CA . LYS A 1 100 ? -0.525 6.323 -0.048 1.00 97.19 100 LYS A CA 1
ATOM 755 C C . LYS A 1 100 ? -1.859 6.055 0.644 1.00 97.19 100 LYS A C 1
ATOM 757 O O . LYS A 1 100 ? -1.994 6.340 1.834 1.00 97.19 100 LYS A O 1
ATOM 762 N N . ASP A 1 101 ? -2.825 5.485 -0.067 1.00 95.44 101 ASP A N 1
ATOM 763 C CA . ASP A 1 101 ? -4.130 5.169 0.508 1.00 95.44 101 ASP A CA 1
ATOM 764 C C . ASP A 1 101 ? -4.040 4.037 1.537 1.00 95.44 101 ASP A C 1
ATOM 766 O O . ASP A 1 101 ? -4.593 4.171 2.631 1.00 95.44 101 ASP A O 1
ATOM 770 N N . THR A 1 102 ? -3.246 2.991 1.280 1.00 96.31 102 THR A N 1
ATOM 771 C CA . THR A 1 102 ? -2.937 1.954 2.279 1.00 96.31 102 THR A CA 1
ATOM 772 C C . THR A 1 102 ? -2.297 2.552 3.531 1.00 96.31 102 THR A C 1
ATOM 774 O O . THR A 1 102 ? -2.668 2.192 4.649 1.00 96.31 102 THR A O 1
ATOM 777 N N . MET A 1 103 ? -1.379 3.512 3.382 1.00 97.88 103 MET A N 1
ATOM 778 C CA . MET A 1 103 ? -0.782 4.208 4.526 1.00 97.88 103 MET A CA 1
ATOM 779 C C . MET A 1 103 ? -1.833 4.979 5.338 1.00 97.88 103 MET A C 1
ATOM 781 O O . MET A 1 103 ? -1.863 4.866 6.563 1.00 97.88 103 MET A O 1
ATOM 785 N N . ARG A 1 104 ? -2.742 5.709 4.676 1.00 97.56 104 ARG A N 1
ATOM 786 C CA . ARG A 1 104 ? -3.855 6.410 5.344 1.00 97.56 104 ARG A CA 1
ATOM 787 C C . ARG A 1 104 ? -4.771 5.438 6.089 1.00 97.56 104 ARG A C 1
ATOM 789 O O . ARG A 1 104 ? -5.175 5.727 7.216 1.00 97.56 104 ARG A O 1
ATOM 796 N N . MET A 1 105 ? -5.080 4.287 5.490 1.00 96.88 105 MET A N 1
ATOM 797 C CA . MET A 1 105 ? -5.882 3.239 6.127 1.00 96.88 105 MET A CA 1
ATOM 798 C C . MET A 1 105 ? -5.185 2.649 7.352 1.00 96.88 105 MET A C 1
ATOM 800 O O . MET A 1 105 ? -5.822 2.533 8.395 1.00 96.88 105 MET A O 1
ATOM 804 N N . ARG A 1 106 ? -3.877 2.371 7.283 1.00 97.31 106 ARG A N 1
ATOM 805 C CA . ARG A 1 106 ? -3.089 1.903 8.437 1.00 97.31 106 ARG A CA 1
ATOM 806 C C . ARG A 1 106 ? -3.097 2.907 9.586 1.00 97.31 106 ARG A C 1
ATOM 808 O O . ARG A 1 106 ? -3.319 2.515 10.727 1.00 97.31 106 ARG A O 1
ATOM 815 N N . THR A 1 107 ? -2.945 4.200 9.299 1.00 98.19 107 THR A N 1
ATOM 816 C CA . THR A 1 107 ? -3.051 5.240 10.334 1.00 98.19 107 THR A CA 1
ATOM 817 C C . THR A 1 107 ? -4.432 5.231 10.993 1.00 98.19 107 THR A C 1
ATOM 819 O O . THR A 1 107 ? -4.526 5.252 12.218 1.00 98.19 107 THR A O 1
ATOM 822 N N . ARG A 1 108 ? -5.513 5.143 10.203 1.00 97.50 108 ARG A N 1
ATOM 823 C CA . ARG A 1 108 ? -6.888 5.056 10.731 1.00 97.50 108 ARG A CA 1
ATOM 824 C C . ARG A 1 108 ? -7.110 3.790 11.561 1.00 97.50 108 ARG A C 1
ATOM 826 O O . ARG A 1 108 ? -7.702 3.878 12.633 1.00 97.50 108 ARG A O 1
ATOM 833 N N . TYR A 1 109 ? -6.610 2.647 11.094 1.00 97.06 109 TYR A N 1
ATOM 834 C CA . TYR A 1 109 ? -6.638 1.376 11.817 1.00 97.06 109 TYR A CA 1
ATOM 835 C C . TYR A 1 109 ? -5.979 1.521 13.197 1.00 97.06 109 TYR A C 1
ATOM 837 O O . TYR A 1 109 ? -6.611 1.219 14.205 1.00 97.06 109 TYR A O 1
ATOM 845 N N . MET A 1 110 ? -4.766 2.082 13.263 1.00 97.94 110 MET A N 1
ATOM 846 C CA . MET A 1 110 ? -4.038 2.264 14.526 1.00 97.94 110 MET A CA 1
ATOM 847 C C . MET A 1 110 ? -4.767 3.190 15.506 1.00 97.94 110 MET A C 1
ATOM 849 O O . MET A 1 110 ? -4.726 2.969 16.715 1.00 97.94 110 MET A O 1
ATOM 853 N N . VAL A 1 111 ? -5.423 4.243 15.009 1.00 97.62 111 VAL A N 1
ATOM 854 C CA . VAL A 1 111 ? -6.2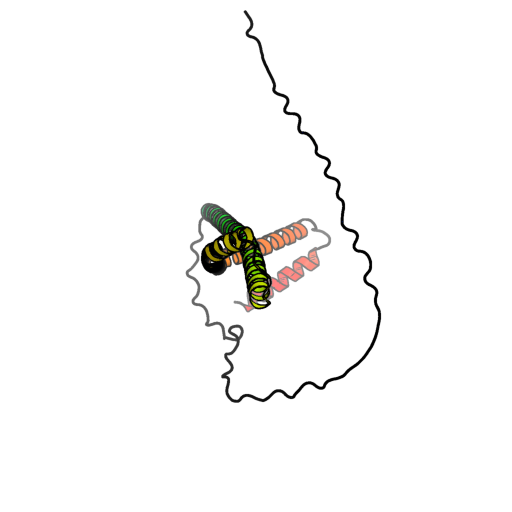23 5.141 15.856 1.00 97.62 111 VAL A CA 1
ATOM 855 C C . VAL A 1 111 ? -7.409 4.390 16.460 1.00 97.62 111 VAL A C 1
ATOM 857 O O . VAL A 1 111 ? -7.583 4.417 17.677 1.00 97.62 111 VAL A O 1
ATOM 860 N N . LEU A 1 112 ? -8.174 3.663 15.640 1.00 95.94 112 LEU A N 1
ATOM 861 C CA . LEU A 1 112 ? -9.326 2.890 16.113 1.00 95.94 112 LEU A CA 1
ATOM 862 C C . LEU A 1 112 ? -8.921 1.775 17.080 1.00 95.94 112 LEU A C 1
ATOM 864 O O . LEU A 1 112 ? -9.613 1.541 18.065 1.00 95.94 112 LEU A O 1
ATOM 868 N N . GLU A 1 113 ? -7.789 1.118 16.838 1.00 97.06 113 GLU A N 1
ATOM 869 C CA . GLU A 1 113 ? -7.245 0.088 17.725 1.00 97.06 113 GLU A CA 1
ATOM 870 C C . GLU A 1 113 ? -6.891 0.662 19.106 1.00 97.06 113 GLU A C 1
ATOM 872 O O . GLU A 1 113 ? -7.271 0.098 20.133 1.00 97.06 113 GLU A O 1
ATOM 877 N N . ARG A 1 114 ? -6.245 1.836 19.159 1.00 97.38 114 ARG A N 1
ATOM 878 C CA . ARG A 1 114 ? -5.954 2.530 20.427 1.00 97.38 114 ARG A CA 1
ATOM 879 C C . ARG A 1 114 ? -7.224 2.966 21.153 1.00 97.38 114 ARG A C 1
ATOM 881 O O . ARG A 1 114 ? -7.287 2.865 22.380 1.00 97.38 114 ARG A O 1
ATOM 888 N N . GLU A 1 115 ? -8.223 3.458 20.423 1.00 95.06 115 GLU A N 1
ATOM 889 C CA . GLU A 1 115 ? -9.523 3.825 20.991 1.00 95.06 115 GLU A CA 1
ATOM 890 C C . GLU A 1 115 ? -10.248 2.610 21.571 1.00 95.06 115 GLU A C 1
ATOM 892 O O . GLU A 1 115 ? -10.732 2.677 22.702 1.00 95.06 115 GLU A O 1
ATOM 897 N N . LEU A 1 116 ? -10.268 1.490 20.844 1.00 95.31 116 LEU A N 1
ATOM 898 C CA . LEU A 1 116 ? -10.832 0.230 21.320 1.00 95.31 116 LEU A CA 1
ATOM 899 C C . LEU A 1 116 ? -10.134 -0.217 22.613 1.00 95.31 116 LEU A C 1
ATOM 901 O O . LEU A 1 116 ? -10.795 -0.431 23.626 1.00 95.31 116 LEU A O 1
ATOM 905 N N . GLN A 1 117 ? -8.799 -0.253 22.629 1.00 96.12 117 GLN A N 1
ATOM 906 C CA . GLN A 1 117 ? -8.021 -0.627 23.815 1.00 96.12 117 GLN A CA 1
ATOM 907 C C . GLN A 1 117 ? -8.243 0.316 25.006 1.00 96.12 117 GLN A C 1
ATOM 909 O O . GLN A 1 117 ? -8.198 -0.110 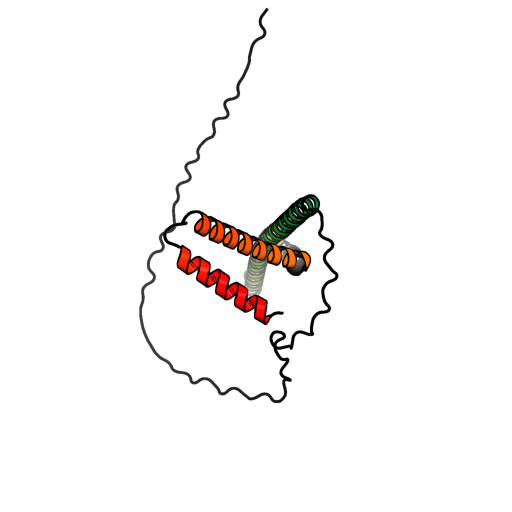26.164 1.00 96.12 117 GLN A O 1
ATOM 914 N N . LYS A 1 118 ? -8.434 1.619 24.760 1.00 94.56 118 LYS A N 1
ATOM 915 C CA . LYS A 1 118 ? -8.770 2.592 25.809 1.00 94.56 118 LYS A CA 1
ATOM 916 C C . LYS A 1 118 ? -10.132 2.263 26.422 1.00 94.56 118 LYS A C 1
ATOM 918 O O . LYS A 1 118 ? -10.221 2.176 27.645 1.00 94.56 118 LYS A O 1
ATOM 923 N N . ARG A 1 119 ? -11.146 2.022 25.588 1.00 91.31 119 ARG A N 1
ATOM 924 C CA . ARG A 1 119 ? -12.502 1.669 26.030 1.00 91.31 119 ARG A CA 1
ATOM 925 C C . ARG A 1 119 ? -12.547 0.342 26.773 1.00 91.31 119 ARG A C 1
ATOM 927 O O . ARG A 1 119 ? -13.142 0.258 27.840 1.00 91.31 119 ARG A O 1
ATOM 934 N N . GLU A 1 120 ? -11.845 -0.675 26.283 1.00 94.50 120 GLU A N 1
ATOM 935 C CA . GLU A 1 120 ? -11.734 -1.964 26.973 1.00 94.50 120 GLU A CA 1
ATOM 936 C C . GLU A 1 120 ? -11.077 -1.833 28.351 1.00 94.50 120 GLU A C 1
ATOM 938 O O . GLU A 1 120 ? -11.516 -2.466 29.311 1.00 94.50 120 GLU A O 1
ATOM 943 N N . ARG A 1 121 ? -10.035 -0.999 28.481 1.00 94.00 121 ARG A N 1
ATOM 944 C CA . ARG A 1 121 ? -9.421 -0.708 29.786 1.00 94.00 121 ARG A CA 1
ATOM 945 C C . ARG A 1 121 ? -10.398 -0.005 30.723 1.00 94.00 121 ARG A C 1
ATOM 947 O O . ARG A 1 121 ? -10.500 -0.420 31.871 1.00 94.00 121 ARG A O 1
ATOM 954 N N . GLN A 1 122 ? -11.125 1.000 30.235 1.00 88.25 122 GLN A N 1
ATOM 955 C CA . GLN A 1 122 ? -12.151 1.694 31.020 1.00 88.25 122 GLN A CA 1
ATOM 956 C C . GLN A 1 122 ? -13.234 0.721 31.497 1.00 88.25 122 GLN A C 1
ATOM 958 O O . GLN A 1 122 ? -13.539 0.693 32.685 1.00 88.25 122 GLN A O 1
ATOM 963 N N . LEU A 1 123 ? -13.745 -0.135 30.608 1.00 90.31 123 LEU A N 1
ATOM 964 C CA . LEU A 1 123 ? -14.735 -1.154 30.953 1.00 90.31 123 LEU A CA 1
ATOM 965 C C . LEU A 1 123 ? -14.210 -2.111 32.034 1.00 90.31 123 LEU A C 1
ATOM 967 O O . LEU A 1 123 ? -14.905 -2.360 33.015 1.00 90.31 123 LEU A O 1
ATOM 971 N N . ARG A 1 124 ? -12.964 -2.595 31.905 1.00 92.81 124 ARG A N 1
ATOM 972 C CA . ARG A 1 124 ? -12.324 -3.451 32.920 1.00 92.81 124 ARG A CA 1
ATOM 973 C C . ARG A 1 124 ? -12.207 -2.753 34.277 1.00 92.81 124 ARG A C 1
ATOM 975 O O . ARG A 1 124 ? -12.620 -3.331 35.276 1.00 92.81 124 ARG A O 1
ATOM 982 N N . SER A 1 125 ? -11.701 -1.519 34.320 1.00 89.94 125 SER A N 1
ATOM 983 C CA . SER A 1 125 ? -11.575 -0.749 35.567 1.00 89.94 125 SER A CA 1
ATOM 984 C C . SER A 1 125 ? -12.921 -0.533 36.260 1.00 89.94 125 SER A C 1
ATOM 986 O O . SER A 1 125 ? -13.007 -0.607 37.484 1.00 89.94 125 SER A O 1
ATOM 988 N N . LEU A 1 126 ? -13.980 -0.298 35.484 1.00 84.56 126 LEU A N 1
ATOM 989 C CA . LEU A 1 126 ? -15.325 -0.089 36.012 1.00 84.56 126 LEU A CA 1
ATOM 990 C C . LEU A 1 126 ? -15.961 -1.379 36.540 1.00 84.56 126 LEU A C 1
ATOM 992 O O . LEU A 1 126 ? -16.596 -1.351 37.592 1.00 84.56 126 LEU A O 1
ATOM 996 N N . ILE A 1 127 ? -15.733 -2.514 35.873 1.00 88.50 127 ILE A N 1
ATOM 997 C CA . ILE A 1 127 ? -16.120 -3.833 36.398 1.00 88.50 127 ILE A CA 1
ATOM 998 C C . ILE A 1 127 ? -15.438 -4.082 37.750 1.00 88.50 127 ILE A C 1
ATOM 1000 O O . ILE A 1 127 ? -16.099 -4.505 38.695 1.00 88.50 127 ILE A O 1
ATOM 1004 N N . THR A 1 128 ? -14.146 -3.764 37.879 1.00 92.25 128 THR A N 1
ATOM 1005 C CA . THR A 1 128 ? -13.415 -3.902 39.149 1.00 92.25 128 THR A CA 1
ATOM 1006 C C . THR A 1 128 ? -13.989 -3.007 40.254 1.00 92.25 128 THR A C 1
ATOM 1008 O O . THR A 1 128 ? -14.181 -3.472 41.373 1.00 92.25 128 THR A O 1
ATOM 1011 N N . LEU A 1 129 ? -14.324 -1.745 39.955 1.00 88.31 129 LEU A N 1
ATOM 1012 C CA . LEU A 1 129 ? -14.984 -0.839 40.910 1.00 88.31 129 LEU A CA 1
ATOM 1013 C C . LEU A 1 129 ? -16.330 -1.392 41.395 1.00 88.31 129 LEU A C 1
ATOM 1015 O O . LEU A 1 129 ? -16.592 -1.393 42.596 1.00 88.31 129 LEU A O 1
ATOM 1019 N N . SER A 1 130 ? -17.135 -1.921 40.468 1.00 87.75 130 SER A N 1
ATOM 1020 C CA . SER A 1 130 ? -18.415 -2.560 40.782 1.00 87.75 130 SER A CA 1
ATOM 1021 C C . SER A 1 130 ? -18.257 -3.771 41.702 1.00 87.75 130 SER A C 1
ATOM 1023 O O . SER A 1 130 ? -19.078 -3.970 42.592 1.00 87.75 130 SER A O 1
ATOM 1025 N N . GLN A 1 131 ? -17.230 -4.595 41.479 1.00 92.25 131 GLN A N 1
ATOM 1026 C CA . GLN A 1 131 ? -16.962 -5.795 42.280 1.00 92.25 131 GLN A CA 1
ATOM 1027 C C . GLN A 1 131 ? -16.491 -5.459 43.698 1.00 92.25 131 GLN A C 1
ATOM 1029 O O . GLN A 1 131 ? -16.784 -6.199 44.631 1.00 92.25 131 GLN A O 1
ATOM 1034 N N . ASN A 1 132 ? -15.823 -4.319 43.875 1.00 95.81 132 ASN A N 1
ATOM 1035 C CA . ASN A 1 132 ? -15.314 -3.867 45.170 1.00 95.81 132 ASN A CA 1
ATOM 1036 C C . ASN A 1 132 ? -16.386 -3.201 46.055 1.00 95.81 132 ASN A C 1
ATOM 1038 O O . ASN A 1 132 ? -16.048 -2.592 47.067 1.00 95.81 132 ASN A O 1
ATOM 1042 N N . GLY A 1 133 ? -17.667 -3.264 45.674 1.00 90.69 133 GLY A N 1
ATOM 1043 C CA . GLY A 1 133 ? -18.759 -2.632 46.422 1.00 90.69 133 GLY A CA 1
ATOM 1044 C C . GLY A 1 133 ? -18.763 -1.102 46.344 1.00 90.69 133 GLY A C 1
ATOM 1045 O O . GLY A 1 133 ? -19.521 -0.454 47.064 1.00 90.69 133 GLY A O 1
ATOM 1046 N N . GLY A 1 134 ? -17.946 -0.509 45.465 1.00 88.00 134 GLY A N 1
ATOM 1047 C CA . GLY A 1 134 ? -18.035 0.907 45.140 1.00 88.00 134 GLY A CA 1
ATOM 1048 C C . GLY A 1 134 ? -19.320 1.144 44.356 1.00 88.00 134 GLY A C 1
ATOM 1049 O O . GLY A 1 134 ? -19.422 0.723 43.205 1.00 88.00 134 GLY A O 1
ATOM 1050 N N . GLY A 1 135 ? -20.314 1.772 44.985 1.00 82.88 135 GLY A N 1
ATOM 1051 C CA . GLY A 1 135 ? -21.578 2.101 44.330 1.00 82.88 135 GLY A CA 1
ATOM 1052 C C . GLY A 1 135 ? -21.332 2.833 43.008 1.00 82.88 135 GLY A C 1
ATOM 1053 O O . GLY A 1 135 ? -20.620 3.835 42.965 1.00 82.88 135 GLY A O 1
ATOM 1054 N N . LEU A 1 136 ? -21.899 2.313 41.920 1.00 87.81 136 LEU A N 1
ATOM 1055 C CA . LEU A 1 136 ? -21.851 2.970 40.618 1.00 87.81 136 LEU A CA 1
ATOM 1056 C C . LEU A 1 136 ? -22.969 4.010 40.560 1.00 87.81 136 LEU A C 1
ATOM 1058 O O . LEU A 1 136 ? -24.125 3.691 40.838 1.00 87.81 136 LEU A O 1
ATOM 1062 N N . SER A 1 137 ? -22.645 5.242 40.172 1.00 90.50 137 SER A N 1
ATOM 1063 C CA . SER A 1 137 ? -23.681 6.223 39.857 1.00 90.50 137 SER A CA 1
ATOM 1064 C C . SER A 1 137 ? -24.488 5.769 38.635 1.00 90.50 137 SER A C 1
ATOM 1066 O O . SER A 1 137 ? -23.973 5.072 37.756 1.00 90.50 137 SER A O 1
ATOM 1068 N N . MET A 1 138 ? -25.755 6.181 38.554 1.00 89.94 138 MET A N 1
ATOM 1069 C CA . MET A 1 138 ? -26.601 5.888 37.390 1.00 89.94 138 MET A CA 1
ATOM 1070 C C . MET A 1 138 ? -25.976 6.399 36.084 1.00 89.94 138 MET A C 1
ATOM 1072 O O . MET A 1 138 ? -25.903 5.640 35.120 1.00 89.94 138 MET A O 1
ATOM 1076 N N . ASP A 1 139 ? -25.395 7.603 36.092 1.00 86.69 139 ASP A N 1
ATOM 1077 C CA . ASP A 1 139 ? -24.668 8.175 34.945 1.00 86.69 139 ASP A CA 1
ATOM 1078 C C . ASP A 1 139 ? -23.532 7.264 34.452 1.00 86.69 139 ASP A C 1
ATOM 1080 O O . ASP A 1 139 ? -23.236 7.172 33.258 1.00 86.69 139 ASP A O 1
ATOM 1084 N N . LEU A 1 140 ? -22.867 6.570 35.379 1.00 84.88 140 LEU A N 1
ATOM 1085 C CA . LEU A 1 140 ? -21.778 5.657 35.060 1.00 84.88 140 LEU A CA 1
ATOM 1086 C C . LEU A 1 140 ? -22.297 4.351 34.449 1.00 84.88 140 LEU A C 1
ATOM 1088 O O . LEU A 1 140 ? -21.667 3.808 33.542 1.00 84.88 140 LEU A O 1
ATOM 1092 N N . ILE A 1 141 ? -23.455 3.868 34.906 1.00 85.88 141 ILE A N 1
ATOM 1093 C CA . ILE A 1 141 ? -24.138 2.695 34.344 1.00 85.88 141 ILE A CA 1
ATOM 1094 C C . ILE A 1 141 ? -24.622 2.979 32.917 1.00 85.88 141 ILE A C 1
ATOM 1096 O O . ILE A 1 141 ? -24.465 2.128 32.039 1.00 85.88 141 ILE A O 1
ATOM 1100 N N . GLU A 1 142 ? -25.181 4.160 32.659 1.00 92.00 142 GLU A N 1
ATOM 1101 C CA . GLU A 1 142 ? -25.599 4.567 31.312 1.00 92.00 142 GLU A CA 1
ATOM 1102 C C . GLU A 1 142 ? -24.400 4.645 30.366 1.00 92.00 142 GLU A C 1
ATOM 1104 O O . GLU A 1 142 ? -24.392 3.982 29.325 1.00 92.00 142 GLU A O 1
ATOM 1109 N N . ARG A 1 143 ? -23.317 5.305 30.797 1.00 86.00 143 ARG A N 1
ATOM 1110 C CA . ARG A 1 143 ? -22.058 5.352 30.043 1.00 86.00 143 ARG A CA 1
ATOM 1111 C C . ARG A 1 143 ? -21.490 3.955 29.760 1.00 86.00 143 ARG A C 1
ATOM 1113 O O . ARG A 1 143 ? -20.979 3.704 28.674 1.00 86.00 143 ARG A O 1
ATOM 1120 N N . LEU A 1 144 ? -21.599 3.012 30.700 1.00 80.81 144 LEU A N 1
ATOM 1121 C CA . LEU A 1 144 ? -21.170 1.620 30.502 1.00 80.81 144 LEU A CA 1
ATOM 1122 C C . LEU A 1 144 ? -21.972 0.901 29.419 1.00 80.81 144 LEU A C 1
ATOM 1124 O O . LEU A 1 144 ? -21.408 0.136 28.634 1.00 80.81 144 LEU A O 1
ATOM 1128 N N . ARG A 1 145 ? -23.285 1.129 29.379 1.00 90.50 145 ARG A N 1
ATOM 1129 C CA . ARG A 1 145 ? -24.156 0.543 28.357 1.00 90.50 145 ARG A CA 1
ATOM 1130 C C . ARG A 1 145 ? -23.815 1.096 26.981 1.00 90.50 145 ARG A C 1
ATOM 1132 O O . ARG A 1 145 ? -23.705 0.312 26.041 1.00 90.50 145 ARG A O 1
ATOM 1139 N N . GLU A 1 146 ? -23.589 2.402 26.878 1.00 91.38 146 GLU A N 1
ATOM 1140 C CA . GLU A 1 146 ? -23.145 3.047 25.640 1.00 91.38 146 GLU A CA 1
ATOM 1141 C C . GLU A 1 146 ? -21.807 2.479 25.162 1.00 91.38 146 GLU A C 1
ATOM 1143 O O . GLU A 1 146 ? -21.718 1.980 24.041 1.00 91.38 146 GLU A O 1
ATOM 1148 N N . GLU A 1 147 ? -20.785 2.454 26.022 1.00 87.25 147 GLU A N 1
ATOM 1149 C CA . GLU A 1 147 ? -19.461 1.933 25.665 1.00 87.25 147 GLU A CA 1
ATOM 1150 C C . GLU A 1 147 ? -19.524 0.458 25.248 1.00 87.25 147 GLU A C 1
ATOM 1152 O O . GLU A 1 147 ? -18.989 0.072 24.205 1.00 87.25 147 GLU A O 1
ATOM 1157 N N . ARG A 1 148 ? -20.258 -0.374 25.999 1.00 91.69 148 ARG A N 1
ATOM 1158 C CA . ARG A 1 148 ? -20.476 -1.788 25.666 1.00 91.69 148 ARG A CA 1
ATOM 1159 C C . ARG A 1 148 ? -21.189 -1.963 24.325 1.00 91.69 148 ARG A C 1
ATOM 1161 O O . ARG A 1 148 ? -20.865 -2.900 23.599 1.00 91.69 148 ARG A O 1
ATOM 1168 N N . ASN A 1 149 ? -22.128 -1.082 23.984 1.00 95.25 149 ASN A N 1
ATOM 1169 C CA . ASN A 1 149 ? -22.817 -1.102 22.693 1.00 95.25 149 ASN A CA 1
ATOM 1170 C C . ASN A 1 149 ? -21.916 -0.623 21.542 1.00 95.25 149 ASN A C 1
ATOM 1172 O O . ASN A 1 149 ? -22.062 -1.095 20.415 1.00 95.25 149 ASN A O 1
ATOM 1176 N N . MET A 1 150 ? -20.951 0.258 21.817 1.00 93.00 150 MET A N 1
ATOM 1177 C CA . MET A 1 150 ? -19.994 0.746 20.822 1.00 93.00 150 MET A CA 1
ATOM 1178 C C . MET A 1 150 ? -18.873 -0.257 20.515 1.00 93.00 150 MET A C 1
ATOM 1180 O O . MET A 1 150 ? -18.393 -0.291 19.380 1.00 93.00 150 MET A O 1
ATOM 1184 N N . LEU A 1 151 ? -18.457 -1.097 21.470 1.00 93.50 151 LEU A N 1
ATOM 1185 C CA . LEU A 1 151 ? -17.343 -2.043 21.280 1.00 93.50 151 LEU A CA 1
ATOM 1186 C C . LEU A 1 151 ? -17.491 -2.943 20.032 1.00 93.50 151 LEU A C 1
ATOM 1188 O O . LEU A 1 151 ? -16.558 -2.965 19.223 1.00 93.50 151 LEU A O 1
ATOM 1192 N N . PRO A 1 152 ? -18.633 -3.624 19.789 1.00 97.00 152 PRO A N 1
ATOM 1193 C CA . PRO A 1 152 ? -18.809 -4.435 18.584 1.00 97.00 152 PRO A CA 1
ATOM 1194 C C . PRO A 1 152 ? -18.701 -3.627 17.286 1.00 97.00 152 PRO A C 1
ATOM 1196 O O . PRO A 1 152 ? -18.234 -4.149 16.273 1.00 97.00 152 PRO A O 1
ATOM 1199 N N . LEU A 1 153 ? -19.107 -2.350 17.302 1.00 95.00 153 LEU A N 1
ATOM 1200 C CA . LEU A 1 153 ? -19.001 -1.465 16.140 1.00 95.00 153 LEU A CA 1
ATOM 1201 C C . LEU A 1 153 ? -17.535 -1.149 15.821 1.00 95.00 153 LEU A C 1
ATOM 1203 O O . LEU A 1 153 ? -17.133 -1.239 14.660 1.00 95.00 153 LEU A O 1
ATOM 1207 N N . PHE A 1 154 ? -16.721 -0.841 16.836 1.00 94.81 154 PHE A N 1
ATOM 1208 C CA . PHE A 1 154 ? -15.280 -0.630 16.658 1.00 94.81 154 PHE A CA 1
ATOM 1209 C C . PHE A 1 154 ? -14.571 -1.899 16.187 1.00 94.81 154 PHE A C 1
ATOM 1211 O O . PHE A 1 154 ? -13.792 -1.835 15.239 1.00 94.81 154 PHE A O 1
ATOM 1218 N N . GLN A 1 155 ? -14.877 -3.051 16.786 1.00 97.00 155 GLN A N 1
ATOM 1219 C CA . GLN A 1 155 ? -14.304 -4.338 16.383 1.00 97.00 155 GLN A CA 1
ATOM 1220 C C . GLN A 1 155 ? -14.625 -4.675 14.922 1.00 97.00 155 GLN A C 1
ATOM 1222 O O . GLN A 1 155 ? -13.728 -5.053 14.167 1.00 97.00 155 GLN A O 1
ATOM 1227 N N . ARG A 1 156 ? -15.882 -4.481 14.497 1.00 98.12 156 ARG A N 1
ATOM 1228 C CA . ARG A 1 156 ? -16.288 -4.666 13.098 1.00 98.12 156 ARG A CA 1
ATOM 1229 C C . ARG A 1 156 ? -15.522 -3.724 12.174 1.00 98.12 156 ARG A C 1
ATOM 1231 O O . ARG A 1 156 ? -14.894 -4.185 11.232 1.00 98.12 156 ARG A O 1
ATOM 1238 N N . LYS A 1 157 ? -15.478 -2.429 12.497 1.00 97.44 157 LYS A N 1
ATOM 1239 C CA . LYS A 1 157 ? -14.780 -1.422 11.686 1.00 97.44 157 LYS A CA 1
ATOM 1240 C C . LYS A 1 157 ? -13.275 -1.687 11.568 1.00 97.44 157 LYS A C 1
ATOM 1242 O O . LYS A 1 157 ? -12.701 -1.459 10.507 1.00 97.44 157 LYS A O 1
ATOM 1247 N N . ILE A 1 158 ? -12.636 -2.161 12.638 1.00 97.75 158 ILE A N 1
ATOM 1248 C CA . ILE A 1 158 ? -11.227 -2.578 12.635 1.00 97.75 158 ILE A CA 1
ATOM 1249 C C . ILE A 1 158 ? -11.033 -3.775 11.707 1.00 97.75 158 ILE A C 1
ATOM 1251 O O . ILE A 1 158 ? -10.129 -3.741 10.877 1.00 97.75 158 ILE A O 1
ATOM 1255 N N . LYS A 1 159 ? -11.892 -4.797 11.807 1.00 98.19 159 LYS A N 1
ATOM 1256 C CA . LYS A 1 159 ? -11.846 -5.973 10.930 1.00 98.19 159 LYS A CA 1
ATOM 1257 C C . LYS A 1 159 ? -12.030 -5.591 9.459 1.00 98.19 159 LYS A C 1
ATOM 1259 O O . LYS A 1 159 ? -11.259 -6.046 8.621 1.00 98.19 159 LYS A O 1
ATOM 1264 N N . ASP A 1 160 ? -12.989 -4.718 9.163 1.00 97.88 160 ASP A N 1
ATOM 1265 C CA . ASP A 1 160 ? -13.260 -4.244 7.803 1.00 97.88 160 ASP A CA 1
ATOM 1266 C C . ASP A 1 160 ? -12.070 -3.451 7.241 1.00 97.88 160 ASP A C 1
ATOM 1268 O O . ASP A 1 160 ? -11.631 -3.696 6.119 1.00 97.88 160 ASP A O 1
ATOM 1272 N N . LEU A 1 161 ? -11.496 -2.530 8.027 1.00 97.44 161 LEU A N 1
ATOM 1273 C CA . LEU A 1 161 ? -10.299 -1.782 7.623 1.00 97.44 161 LEU A CA 1
ATOM 1274 C C . LEU A 1 161 ? -9.078 -2.683 7.452 1.00 97.44 161 LEU A C 1
ATOM 1276 O O . LEU A 1 161 ? -8.276 -2.447 6.553 1.00 97.44 161 LEU A O 1
ATOM 1280 N N . HIS A 1 162 ? -8.923 -3.696 8.302 1.00 97.88 162 HIS A N 1
ATOM 1281 C CA . HIS A 1 162 ? -7.851 -4.673 8.172 1.00 97.88 162 HIS A CA 1
ATOM 1282 C C . HIS A 1 162 ? -7.976 -5.451 6.858 1.00 97.88 162 HIS A C 1
ATOM 1284 O O . HIS A 1 162 ? -7.014 -5.495 6.098 1.00 97.88 162 HIS A O 1
ATOM 1290 N N . GLY A 1 163 ? -9.178 -5.948 6.540 1.00 98.00 163 GLY A N 1
ATOM 1291 C CA . GLY A 1 163 ? -9.456 -6.609 5.263 1.00 98.00 163 GLY A CA 1
ATOM 1292 C C . GLY A 1 163 ? -9.158 -5.708 4.061 1.00 98.00 163 GLY A C 1
ATOM 1293 O O . GLY A 1 163 ? -8.460 -6.123 3.141 1.00 98.00 163 GLY A O 1
ATOM 1294 N N . GLN A 1 164 ? -9.566 -4.435 4.108 1.00 97.56 164 GLN A N 1
ATOM 1295 C CA . GLN A 1 164 ? -9.232 -3.464 3.055 1.00 97.56 164 GLN A CA 1
ATOM 1296 C C . GLN A 1 164 ? -7.718 -3.253 2.908 1.00 97.56 164 GLN A C 1
ATOM 1298 O O . GLN A 1 164 ? -7.215 -3.153 1.791 1.00 97.56 164 GLN A O 1
ATOM 1303 N N . ILE A 1 165 ? -6.966 -3.184 4.012 1.00 97.56 165 ILE A N 1
ATOM 1304 C CA . ILE A 1 165 ? -5.500 -3.068 3.966 1.00 97.56 165 ILE A CA 1
ATOM 1305 C C . ILE A 1 165 ? -4.888 -4.304 3.297 1.00 97.56 165 ILE A C 1
ATOM 1307 O O . ILE A 1 165 ? -4.022 -4.151 2.435 1.00 97.56 165 ILE A O 1
ATOM 1311 N N . GLU A 1 166 ? -5.341 -5.506 3.656 1.00 98.25 166 GLU A N 1
ATOM 1312 C CA . GLU A 1 166 ? -4.854 -6.761 3.074 1.00 98.25 166 GLU A CA 1
ATOM 1313 C C . GLU A 1 166 ? -5.140 -6.847 1.570 1.00 98.25 166 GLU A C 1
ATOM 1315 O O . GLU A 1 166 ? -4.234 -7.149 0.789 1.00 98.25 166 GLU A O 1
ATOM 1320 N N . GLU A 1 167 ? -6.362 -6.517 1.148 1.00 97.75 167 GLU A N 1
ATOM 1321 C CA . GLU A 1 167 ? -6.757 -6.466 -0.264 1.00 97.75 167 GLU A CA 1
ATOM 1322 C C . GLU A 1 167 ? -5.862 -5.510 -1.063 1.00 97.75 167 GLU A C 1
ATOM 1324 O O . GLU A 1 167 ? -5.333 -5.869 -2.120 1.00 97.75 167 GLU A O 1
ATOM 1329 N N . ARG A 1 168 ? -5.608 -4.310 -0.529 1.00 96.44 168 ARG A N 1
ATOM 1330 C CA . ARG A 1 168 ? -4.736 -3.318 -1.175 1.00 96.44 168 ARG A CA 1
ATOM 1331 C C . ARG A 1 168 ? -3.273 -3.735 -1.189 1.00 96.44 168 ARG A C 1
ATOM 1333 O O . ARG A 1 168 ? -2.572 -3.482 -2.167 1.00 96.44 168 ARG A O 1
ATOM 1340 N N . ASP A 1 169 ? -2.789 -4.406 -0.150 1.00 95.88 169 ASP A N 1
ATOM 1341 C CA . ASP A 1 169 ? -1.434 -4.959 -0.137 1.00 95.88 169 ASP A CA 1
ATOM 1342 C C . ASP A 1 169 ? -1.268 -6.072 -1.189 1.00 95.88 169 ASP A C 1
ATOM 1344 O O . ASP A 1 169 ? -0.198 -6.195 -1.800 1.00 95.88 169 ASP A O 1
ATOM 1348 N N . VAL A 1 170 ? -2.312 -6.868 -1.448 1.00 97.38 170 VAL A N 1
ATOM 1349 C CA . VAL A 1 170 ? -2.337 -7.840 -2.554 1.00 97.38 170 VAL A CA 1
ATOM 1350 C C . VAL A 1 170 ? -2.334 -7.129 -3.909 1.00 97.38 170 VAL A C 1
ATOM 1352 O O . VAL A 1 170 ? -1.551 -7.513 -4.780 1.00 97.38 170 VAL A O 1
ATOM 1355 N N . GLU A 1 171 ? -3.128 -6.071 -4.079 1.00 95.56 171 GLU A N 1
ATOM 1356 C CA . GLU A 1 171 ? -3.152 -5.239 -5.291 1.00 95.56 171 GLU A CA 1
ATOM 1357 C C . GLU A 1 171 ? -1.766 -4.641 -5.595 1.00 95.56 171 GLU A C 1
ATOM 1359 O O . GLU A 1 171 ? -1.232 -4.822 -6.691 1.00 95.56 171 GLU A O 1
ATOM 1364 N N . ILE A 1 172 ? -1.109 -4.038 -4.598 1.00 92.81 172 ILE A N 1
ATOM 1365 C CA . ILE A 1 172 ? 0.255 -3.503 -4.729 1.00 92.81 172 ILE A CA 1
ATOM 1366 C C . ILE A 1 172 ? 1.239 -4.607 -5.129 1.00 92.81 172 ILE A C 1
ATOM 1368 O O . ILE A 1 172 ? 2.089 -4.399 -6.000 1.00 92.81 172 ILE A O 1
ATOM 1372 N N . LYS A 1 173 ? 1.154 -5.791 -4.507 1.00 94.00 173 LYS A N 1
ATOM 1373 C CA . LYS A 1 173 ? 2.012 -6.934 -4.863 1.00 94.00 173 LYS A CA 1
ATOM 1374 C C . LYS A 1 173 ? 1.763 -7.403 -6.293 1.00 94.00 173 LYS A C 1
ATOM 1376 O O . LYS A 1 173 ? 2.726 -7.781 -6.955 1.00 94.00 173 LYS A O 1
ATOM 1381 N N . ARG A 1 174 ? 0.513 -7.388 -6.762 1.00 94.25 174 ARG A N 1
ATOM 1382 C CA . ARG A 1 174 ? 0.150 -7.754 -8.135 1.00 94.25 174 ARG A CA 1
ATOM 1383 C C . ARG A 1 174 ? 0.761 -6.778 -9.136 1.00 94.25 174 ARG A C 1
ATOM 1385 O O . ARG A 1 174 ? 1.465 -7.236 -10.026 1.00 94.25 174 ARG A O 1
ATOM 1392 N N . ILE A 1 175 ? 0.590 -5.470 -8.932 1.00 90.06 175 ILE A N 1
ATOM 1393 C CA . ILE A 1 175 ? 1.167 -4.428 -9.802 1.00 90.06 175 ILE A CA 1
ATOM 1394 C C . ILE A 1 175 ? 2.699 -4.533 -9.832 1.00 90.06 175 ILE A C 1
ATOM 1396 O O . ILE A 1 175 ? 3.313 -4.502 -10.892 1.00 90.06 175 ILE A O 1
ATOM 1400 N N . LYS A 1 176 ? 3.343 -4.734 -8.674 1.00 88.44 176 LYS A N 1
ATOM 1401 C CA . LYS A 1 176 ? 4.810 -4.873 -8.594 1.00 88.44 176 LYS A CA 1
ATOM 1402 C C . LYS A 1 176 ? 5.355 -6.147 -9.240 1.00 88.44 176 LYS A C 1
ATOM 1404 O O . LYS A 1 176 ? 6.526 -6.179 -9.602 1.00 88.44 176 LYS A O 1
ATOM 1409 N N . ARG A 1 177 ? 4.550 -7.209 -9.320 1.00 92.12 177 ARG A N 1
ATOM 1410 C CA . ARG A 1 177 ? 4.921 -8.487 -9.951 1.00 92.12 177 ARG A CA 1
ATOM 1411 C C . ARG A 1 177 ? 4.530 -8.559 -11.420 1.00 92.12 177 ARG A C 1
ATOM 1413 O O . ARG A 1 177 ? 4.774 -9.592 -12.038 1.00 92.12 177 ARG A O 1
ATOM 1420 N N . ASP A 1 178 ? 3.928 -7.507 -11.958 1.00 90.88 178 ASP A N 1
ATOM 1421 C CA . ASP A 1 178 ? 3.571 -7.453 -13.362 1.00 90.88 178 ASP A CA 1
ATOM 1422 C C . ASP A 1 178 ? 4.843 -7.590 -14.229 1.00 90.88 178 ASP A C 1
ATOM 1424 O O . ASP A 1 178 ? 5.796 -6.807 -14.070 1.00 90.88 178 ASP A O 1
ATOM 1428 N N . PRO A 1 179 ? 4.908 -8.591 -15.128 1.00 89.56 179 PRO A N 1
ATOM 1429 C CA . PRO A 1 179 ? 6.013 -8.734 -16.063 1.00 89.56 179 PRO A CA 1
ATOM 1430 C C . PRO A 1 179 ? 6.214 -7.493 -16.933 1.00 89.56 179 PRO A C 1
ATOM 1432 O O . PRO A 1 179 ? 7.360 -7.169 -17.236 1.00 89.56 179 PRO A O 1
ATOM 1435 N N . GLN A 1 180 ? 5.146 -6.771 -17.296 1.00 84.31 180 GLN A N 1
ATOM 1436 C CA . GLN A 1 180 ? 5.261 -5.525 -18.056 1.00 84.31 180 GLN A CA 1
ATOM 1437 C C . GLN A 1 180 ? 5.984 -4.457 -17.239 1.00 84.31 180 GLN A C 1
ATOM 1439 O O . GLN A 1 180 ? 6.920 -3.840 -17.741 1.00 84.31 180 GLN A O 1
ATOM 1444 N N . PHE A 1 181 ? 5.637 -4.294 -15.958 1.00 81.50 181 PHE A N 1
ATOM 1445 C CA . PHE A 1 181 ? 6.326 -3.348 -15.079 1.00 81.50 181 PHE A CA 1
ATOM 1446 C C . PHE A 1 181 ? 7.822 -3.669 -14.976 1.00 81.50 181 PHE A C 1
ATOM 1448 O O . PHE A 1 181 ? 8.662 -2.786 -15.154 1.00 81.50 181 PHE A O 1
ATOM 1455 N N . THR A 1 182 ? 8.161 -4.944 -14.757 1.00 86.19 182 THR A N 1
ATOM 1456 C CA . THR A 1 182 ? 9.560 -5.404 -14.692 1.00 86.19 182 THR A CA 1
ATOM 1457 C C . THR A 1 182 ? 10.281 -5.145 -16.011 1.00 86.19 182 THR A C 1
ATOM 1459 O O . THR A 1 182 ? 11.364 -4.562 -16.015 1.00 86.19 182 THR A O 1
ATOM 1462 N N . ARG A 1 183 ? 9.650 -5.496 -17.137 1.00 85.50 183 ARG A N 1
ATOM 1463 C CA . ARG A 1 183 ? 10.220 -5.292 -18.467 1.00 85.50 183 ARG A CA 1
ATOM 1464 C C . ARG A 1 183 ? 10.479 -3.820 -18.755 1.00 85.50 183 ARG A C 1
ATOM 1466 O O . ARG A 1 183 ? 11.500 -3.492 -19.351 1.00 85.50 183 ARG A O 1
ATOM 1473 N N . ILE A 1 184 ? 9.593 -2.921 -18.331 1.00 81.00 184 ILE A N 1
ATOM 1474 C CA . ILE A 1 184 ? 9.815 -1.493 -18.548 1.00 81.00 184 ILE A CA 1
ATOM 1475 C C . ILE A 1 184 ? 10.968 -0.975 -17.677 1.00 81.00 184 ILE A C 1
ATOM 1477 O O . ILE A 1 184 ? 11.747 -0.152 -18.149 1.00 81.00 184 ILE A O 1
ATOM 1481 N N . ILE A 1 185 ? 11.127 -1.460 -16.441 1.00 82.69 185 ILE A N 1
ATOM 1482 C CA . ILE A 1 185 ? 12.294 -1.110 -15.612 1.00 82.69 185 ILE A CA 1
ATOM 1483 C C . ILE A 1 185 ? 13.594 -1.589 -16.271 1.00 82.69 185 ILE A C 1
ATOM 1485 O O . ILE A 1 185 ? 14.541 -0.811 -16.353 1.00 82.69 185 ILE A O 1
ATOM 1489 N N . GLU A 1 186 ? 13.636 -2.822 -16.783 1.00 83.88 186 GLU A N 1
ATOM 1490 C CA . GLU A 1 186 ? 14.789 -3.335 -17.540 1.00 83.88 186 GLU A CA 1
ATOM 1491 C C . GLU A 1 186 ? 15.116 -2.430 -18.731 1.00 83.88 186 GLU A C 1
ATOM 1493 O O . GLU A 1 186 ? 16.250 -1.982 -18.867 1.00 83.88 186 GLU A O 1
ATOM 1498 N N . LEU A 1 187 ? 14.108 -2.083 -19.539 1.00 81.31 187 LEU A N 1
ATOM 1499 C CA . LEU A 1 187 ? 14.277 -1.190 -20.687 1.00 81.31 187 LEU A CA 1
ATOM 1500 C C . LEU A 1 187 ? 14.748 0.213 -20.277 1.00 81.31 187 LEU A C 1
ATOM 1502 O O . LEU A 1 187 ? 15.549 0.815 -20.984 1.00 81.31 187 LEU A O 1
ATOM 1506 N N . GLN A 1 188 ? 14.289 0.741 -19.138 1.00 77.50 188 GLN A N 1
ATOM 1507 C CA . GLN A 1 188 ? 14.752 2.028 -18.606 1.00 77.50 188 GLN A CA 1
ATOM 1508 C C . GLN A 1 188 ? 16.227 1.976 -18.194 1.00 77.50 188 GLN A C 1
ATOM 1510 O O . GLN A 1 188 ? 16.962 2.927 -18.459 1.00 77.50 188 GLN A O 1
ATOM 1515 N N . VAL A 1 189 ? 16.666 0.877 -17.575 1.00 84.44 189 VAL A N 1
ATOM 1516 C CA . VAL A 1 189 ? 18.075 0.666 -17.214 1.00 84.44 189 VAL A CA 1
ATOM 1517 C C . VAL A 1 189 ? 18.932 0.510 -18.468 1.00 84.44 189 VAL A C 1
ATOM 1519 O O . VAL A 1 189 ? 19.938 1.203 -18.588 1.00 84.44 189 VAL A O 1
ATOM 1522 N N . GLU A 1 190 ? 18.511 -0.325 -19.424 1.00 80.88 190 GLU A N 1
ATOM 1523 C CA . GLU A 1 190 ? 19.192 -0.499 -20.714 1.00 80.88 190 GLU A CA 1
ATOM 1524 C C . GLU A 1 190 ? 19.332 0.845 -21.441 1.00 80.88 190 GLU A C 1
ATOM 1526 O O . GLU A 1 190 ? 20.427 1.217 -21.860 1.00 80.88 190 GLU A O 1
ATOM 1531 N N . TYR A 1 191 ? 18.244 1.612 -21.544 1.00 81.00 191 TYR A N 1
ATOM 1532 C CA . TYR A 1 191 ? 18.249 2.926 -22.182 1.00 81.00 191 TYR A CA 1
ATOM 1533 C C . TYR A 1 191 ? 19.202 3.906 -21.491 1.00 81.00 191 TYR A C 1
ATOM 1535 O O . TYR A 1 191 ? 19.968 4.588 -22.168 1.00 81.00 191 TYR A O 1
ATOM 1543 N N . ALA A 1 192 ? 19.207 3.955 -20.156 1.00 80.19 192 ALA A N 1
ATOM 1544 C CA . ALA A 1 192 ? 20.139 4.795 -19.411 1.00 80.19 192 ALA A CA 1
ATOM 1545 C C . ALA A 1 192 ? 21.600 4.390 -19.674 1.00 80.19 192 ALA A C 1
ATOM 1547 O O . ALA A 1 192 ? 22.440 5.259 -19.910 1.00 80.19 192 ALA A O 1
ATOM 1548 N N . SER A 1 193 ? 21.905 3.087 -19.700 1.00 84.25 193 SER A N 1
ATOM 1549 C CA . SER A 1 193 ? 23.238 2.588 -20.063 1.00 84.25 193 SER A CA 1
ATOM 1550 C C . SER A 1 193 ? 23.650 3.035 -21.468 1.00 84.25 193 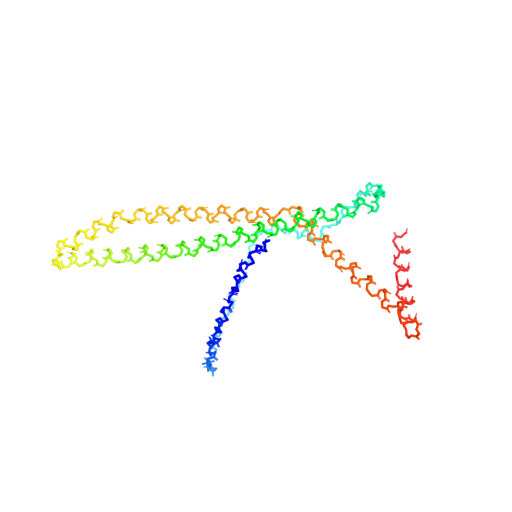SER A C 1
ATOM 1552 O O . SER A 1 193 ? 24.766 3.520 -21.641 1.00 84.25 193 SER A O 1
ATOM 1554 N N . TRP A 1 194 ? 22.742 2.960 -22.445 1.00 83.88 194 TRP A N 1
ATOM 1555 C CA . TRP A 1 194 ? 23.004 3.447 -23.801 1.00 83.88 194 TRP A CA 1
ATOM 1556 C C . TRP A 1 194 ? 23.197 4.961 -23.862 1.00 83.88 194 TRP A C 1
ATOM 1558 O O . TRP A 1 194 ? 24.120 5.416 -24.525 1.00 83.88 194 TRP A O 1
ATOM 1568 N N . GLN A 1 195 ? 22.403 5.751 -23.134 1.00 79.44 195 GLN A N 1
ATOM 1569 C CA . GLN A 1 195 ? 22.606 7.201 -23.056 1.00 79.44 195 GLN A CA 1
ATOM 1570 C C . GLN A 1 195 ? 23.986 7.565 -22.491 1.00 79.44 195 GLN A C 1
ATOM 1572 O O . GLN A 1 195 ? 24.626 8.496 -22.981 1.00 79.44 195 GLN A O 1
ATOM 1577 N N . HIS A 1 196 ? 24.445 6.858 -21.455 1.00 84.00 196 HIS A N 1
ATOM 1578 C CA . HIS A 1 196 ? 25.783 7.061 -20.899 1.00 84.00 196 HIS A CA 1
ATOM 1579 C C . HIS A 1 196 ? 26.875 6.706 -21.907 1.00 84.00 196 HIS A C 1
ATOM 1581 O O . HIS A 1 196 ? 27.833 7.464 -22.046 1.00 84.00 196 HIS A O 1
ATOM 1587 N N . GLU A 1 197 ? 26.705 5.605 -22.637 1.00 86.44 197 GLU A N 1
ATOM 1588 C CA . GLU A 1 197 ? 27.639 5.189 -23.680 1.00 86.44 197 GLU A CA 1
ATOM 1589 C C . GLU A 1 197 ? 27.693 6.194 -24.835 1.00 86.44 197 GLU A C 1
ATOM 1591 O O . GLU A 1 197 ? 28.776 6.579 -25.264 1.00 86.44 197 GLU A O 1
ATOM 1596 N N . THR A 1 198 ? 26.546 6.705 -25.292 1.00 81.06 198 THR A N 1
ATOM 1597 C CA . THR A 1 198 ? 26.501 7.753 -26.319 1.00 81.06 198 THR A CA 1
ATOM 1598 C C . THR A 1 198 ? 27.266 8.997 -25.875 1.00 81.06 198 THR A C 1
ATOM 1600 O O . THR A 1 198 ? 28.121 9.466 -26.617 1.00 81.06 198 THR A O 1
ATOM 1603 N N . ARG A 1 199 ? 27.044 9.488 -24.647 1.00 84.62 199 ARG A N 1
ATOM 1604 C CA . ARG A 1 199 ? 27.790 10.645 -24.116 1.00 84.62 199 ARG A CA 1
ATOM 1605 C C . ARG A 1 199 ? 29.287 10.372 -24.025 1.00 84.62 199 ARG A C 1
ATOM 1607 O O . ARG A 1 199 ? 30.084 11.245 -24.337 1.00 84.62 199 ARG A O 1
ATOM 1614 N N . ARG A 1 200 ? 29.675 9.163 -23.609 1.00 87.62 200 ARG A N 1
ATOM 1615 C CA . ARG A 1 200 ? 31.078 8.737 -23.549 1.00 87.62 200 ARG A CA 1
ATOM 1616 C C . ARG A 1 200 ? 31.730 8.818 -24.930 1.00 87.62 200 ARG A C 1
ATOM 1618 O O . ARG A 1 200 ? 32.800 9.403 -25.058 1.00 87.62 200 ARG A O 1
ATOM 1625 N N . LEU A 1 201 ? 31.062 8.296 -25.95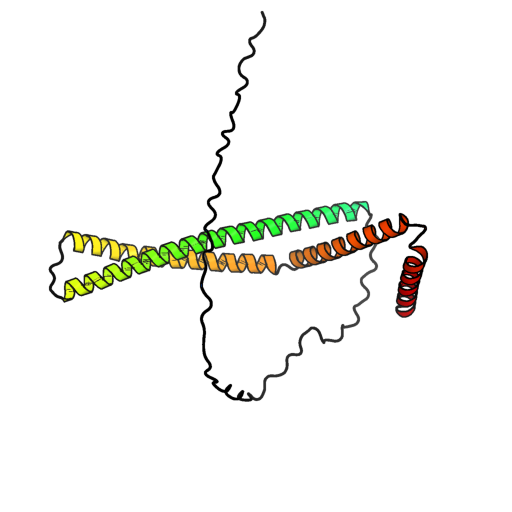9 1.00 82.88 201 LEU A N 1
ATOM 1626 C CA . LEU A 1 201 ? 31.524 8.367 -27.348 1.00 82.88 201 LEU A CA 1
ATOM 1627 C C . LEU A 1 201 ? 31.564 9.809 -27.875 1.00 82.88 201 LEU A C 1
ATOM 1629 O O . LEU A 1 201 ? 32.533 10.188 -28.527 1.00 82.88 201 LEU A O 1
ATOM 1633 N N . GLU A 1 202 ? 30.558 10.629 -27.566 1.00 82.12 202 GLU A N 1
ATOM 1634 C CA . GLU A 1 202 ? 30.543 12.056 -27.910 1.00 82.12 202 GLU A CA 1
ATOM 1635 C C . GLU A 1 202 ? 31.730 12.804 -27.286 1.00 82.12 202 GLU A C 1
ATOM 1637 O O . GLU A 1 202 ? 32.404 13.561 -27.982 1.00 82.12 202 GLU A O 1
ATOM 1642 N N . SER A 1 203 ? 32.041 12.555 -26.009 1.00 84.44 203 SER A N 1
ATOM 1643 C CA . SER A 1 203 ? 33.218 13.130 -25.345 1.00 84.44 203 SER A CA 1
ATOM 1644 C C . SER A 1 203 ? 34.526 12.700 -26.016 1.00 84.44 203 SER A C 1
ATOM 1646 O O . SER A 1 203 ? 35.403 13.534 -26.225 1.00 84.44 203 SER A O 1
ATOM 1648 N N . LEU A 1 204 ? 34.647 11.432 -26.429 1.00 80.62 204 LEU A N 1
ATOM 1649 C CA . LEU A 1 204 ? 35.825 10.952 -27.165 1.00 80.62 204 LEU A CA 1
ATOM 1650 C C . LEU A 1 204 ? 35.983 11.629 -28.534 1.00 80.62 204 LEU A C 1
ATOM 1652 O O . LEU A 1 204 ? 37.107 11.888 -28.960 1.00 80.62 204 LEU A O 1
ATOM 1656 N 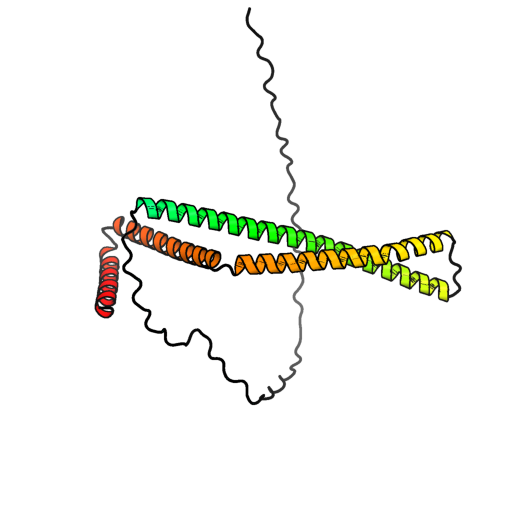N . LEU A 1 205 ? 34.878 11.935 -29.220 1.00 79.88 205 LEU A N 1
ATOM 1657 C CA . LEU A 1 205 ? 34.903 12.655 -30.497 1.00 79.88 205 LEU A CA 1
ATOM 1658 C C . LEU A 1 205 ? 35.294 14.132 -30.333 1.00 79.88 205 LEU A C 1
ATOM 1660 O O . LEU A 1 205 ? 35.913 14.698 -31.234 1.00 79.88 205 LEU A O 1
ATOM 1664 N N . GLN A 1 206 ? 34.954 14.752 -29.199 1.00 83.38 206 GLN A N 1
ATOM 1665 C CA . GLN A 1 206 ? 35.281 16.151 -28.903 1.00 83.38 206 GLN A CA 1
ATOM 1666 C C . GLN A 1 206 ? 36.734 16.369 -28.442 1.00 83.38 206 GLN A C 1
ATOM 1668 O O . GLN A 1 206 ? 37.226 17.491 -28.554 1.00 83.38 206 GLN A O 1
ATOM 1673 N N . GLU A 1 207 ? 37.450 15.326 -28.001 1.00 77.12 207 GLU A N 1
ATOM 1674 C CA . GLU A 1 207 ? 38.868 15.388 -27.594 1.00 77.12 207 GLU A CA 1
ATOM 1675 C C . GLU A 1 207 ? 39.827 14.688 -28.591 1.00 77.12 207 GLU A C 1
ATOM 1677 O O . GLU A 1 207 ? 40.530 13.731 -28.242 1.00 77.12 207 GLU A O 1
ATOM 1682 N N . PRO A 1 208 ? 39.935 15.151 -29.853 1.00 64.88 208 PRO A N 1
ATOM 1683 C CA . PRO A 1 208 ? 40.651 14.425 -30.903 1.00 64.88 208 PRO A CA 1
ATOM 1684 C C . PRO A 1 208 ? 42.179 14.365 -30.723 1.00 64.88 208 PRO A C 1
ATOM 1686 O O . PRO A 1 208 ? 42.842 13.670 -31.493 1.00 64.88 208 PRO A O 1
ATOM 1689 N N . HIS A 1 209 ? 42.782 15.111 -29.787 1.00 62.31 209 HIS A N 1
ATOM 1690 C CA . HIS A 1 209 ? 44.245 15.295 -29.726 1.00 62.31 209 HIS A CA 1
ATOM 1691 C C . HIS A 1 209 ? 44.925 14.690 -28.483 1.00 62.31 209 HIS A C 1
ATOM 1693 O O . HIS A 1 209 ? 46.134 14.480 -28.515 1.00 62.31 209 HIS A O 1
ATOM 1699 N N . SER A 1 210 ? 44.183 14.322 -27.430 1.00 57.84 210 SER A N 1
ATOM 1700 C CA . SER A 1 210 ? 44.738 13.713 -26.201 1.00 57.84 210 SER A CA 1
ATOM 1701 C C . SER A 1 210 ? 44.271 12.268 -25.943 1.00 57.84 210 SER A C 1
ATOM 1703 O O . SER A 1 210 ? 44.969 11.524 -25.257 1.00 57.84 210 SER A O 1
ATOM 1705 N N . GLY A 1 211 ? 43.140 11.825 -26.516 1.00 56.59 211 GLY A N 1
ATOM 1706 C CA . GLY A 1 211 ? 42.497 10.531 -26.207 1.00 56.59 211 GLY A CA 1
ATOM 1707 C C . GLY A 1 211 ? 42.661 9.404 -27.243 1.00 56.59 211 GLY A C 1
ATOM 1708 O O . GLY A 1 211 ? 42.071 8.327 -27.094 1.00 56.59 211 GLY A O 1
ATOM 1709 N N . ALA A 1 212 ? 43.444 9.617 -28.308 1.00 63.00 212 ALA A N 1
ATOM 1710 C CA . ALA A 1 212 ? 43.510 8.698 -29.452 1.00 63.00 212 ALA A CA 1
ATOM 1711 C C . ALA A 1 212 ? 44.029 7.290 -29.096 1.00 63.00 212 ALA A C 1
ATOM 1713 O O . ALA A 1 212 ? 43.606 6.310 -29.706 1.00 63.00 212 ALA A O 1
ATOM 1714 N N . ALA A 1 213 ? 44.922 7.161 -28.110 1.00 70.75 213 ALA A N 1
ATOM 1715 C CA . ALA A 1 213 ? 45.459 5.862 -27.696 1.00 70.75 213 ALA A CA 1
ATOM 1716 C C . ALA A 1 213 ? 44.428 5.022 -26.921 1.00 70.75 213 ALA A C 1
ATOM 1718 O O . ALA A 1 213 ? 44.285 3.827 -27.179 1.00 70.75 213 ALA A O 1
ATOM 1719 N N . THR A 1 214 ? 43.677 5.643 -26.009 1.00 70.44 214 THR A N 1
ATOM 1720 C CA . THR A 1 214 ? 42.678 4.964 -25.168 1.00 70.44 214 THR A CA 1
ATOM 1721 C C . THR A 1 214 ? 41.481 4.506 -25.998 1.00 70.44 214 THR A C 1
ATOM 1723 O O . THR A 1 214 ? 41.064 3.356 -25.887 1.00 70.44 214 THR A O 1
ATOM 1726 N N . SER A 1 215 ? 41.011 5.362 -26.911 1.00 67.88 215 SER A N 1
ATOM 1727 C CA . SER A 1 215 ? 39.907 5.045 -27.829 1.00 67.88 215 SER A CA 1
ATOM 1728 C C . SER A 1 215 ? 40.265 3.905 -28.788 1.00 67.88 215 SER A C 1
ATOM 1730 O O . SER A 1 215 ? 39.483 2.976 -28.969 1.00 67.88 215 SER A O 1
ATOM 1732 N N . LYS A 1 216 ? 41.482 3.917 -29.361 1.00 73.31 216 LYS A N 1
ATOM 1733 C CA . LYS A 1 216 ? 41.969 2.829 -30.229 1.00 73.31 216 LYS A CA 1
ATOM 1734 C C . LYS A 1 216 ? 42.064 1.499 -29.482 1.00 73.31 216 LYS A C 1
ATOM 1736 O O . LYS A 1 216 ? 41.633 0.479 -30.010 1.00 73.31 216 LYS A O 1
ATOM 1741 N N . ARG A 1 217 ? 42.578 1.517 -28.248 1.00 77.81 217 ARG A N 1
ATOM 1742 C CA . ARG A 1 217 ? 42.710 0.315 -27.414 1.00 77.81 217 ARG A CA 1
ATOM 1743 C C . ARG A 1 217 ? 41.355 -0.285 -27.057 1.00 77.81 217 ARG A C 1
ATOM 1745 O O . ARG A 1 217 ? 41.216 -1.501 -26.998 1.00 77.81 217 ARG A O 1
ATOM 1752 N N . GLU A 1 218 ? 40.350 0.549 -26.829 1.00 76.31 218 GLU A N 1
ATOM 1753 C CA . GLU A 1 218 ? 39.008 0.075 -26.515 1.00 76.31 218 GLU A CA 1
ATOM 1754 C C . GLU A 1 218 ? 38.303 -0.522 -27.742 1.00 76.31 218 GLU A C 1
ATOM 1756 O O . GLU A 1 218 ? 37.740 -1.613 -27.648 1.00 76.31 218 GLU A O 1
ATOM 1761 N N . VAL A 1 219 ? 38.419 0.119 -28.914 1.00 76.25 219 VAL A N 1
ATOM 1762 C CA . VAL A 1 219 ? 37.950 -0.439 -30.197 1.00 76.25 219 VAL A CA 1
ATOM 1763 C C . VAL A 1 219 ? 38.604 -1.793 -30.480 1.00 76.25 219 VAL A C 1
ATOM 1765 O O . VAL A 1 219 ? 37.919 -2.732 -30.881 1.00 76.25 219 VAL A O 1
ATOM 1768 N N . GLU A 1 220 ? 39.904 -1.923 -30.215 1.00 77.88 220 GLU A N 1
ATOM 1769 C CA . GLU A 1 220 ? 40.643 -3.179 -30.367 1.00 77.88 220 GLU A CA 1
ATOM 1770 C C . GLU A 1 220 ? 40.160 -4.271 -29.393 1.00 77.88 220 GLU A C 1
ATOM 1772 O O . GLU A 1 220 ? 39.985 -5.426 -29.777 1.00 77.88 220 GLU A O 1
ATOM 1777 N N . VAL A 1 221 ? 39.862 -3.926 -28.136 1.00 82.50 221 VAL A N 1
ATOM 1778 C CA . VAL A 1 221 ? 39.281 -4.878 -27.172 1.00 82.50 221 VAL A CA 1
ATOM 1779 C C . VAL A 1 221 ? 37.885 -5.332 -27.609 1.00 82.50 221 VAL A C 1
ATOM 1781 O O . VAL A 1 221 ? 37.544 -6.511 -27.462 1.00 82.50 221 VAL A O 1
ATOM 1784 N N . HIS A 1 222 ? 37.069 -4.428 -28.155 1.00 72.31 222 HIS A N 1
ATOM 1785 C CA . HIS A 1 222 ? 35.743 -4.774 -28.661 1.00 72.31 222 HIS A CA 1
ATOM 1786 C C . HIS A 1 222 ? 35.809 -5.634 -29.926 1.00 72.31 222 HIS A C 1
ATOM 1788 O O . HIS A 1 222 ? 35.091 -6.633 -29.994 1.00 72.31 222 HIS A O 1
ATOM 1794 N N . SER A 1 223 ? 36.701 -5.335 -30.876 1.00 73.44 223 SER A N 1
ATOM 1795 C CA . SER A 1 223 ? 36.881 -6.154 -32.082 1.00 73.44 223 SER A CA 1
ATOM 1796 C C . SER A 1 223 ? 37.364 -7.568 -31.744 1.00 73.44 223 SER A C 1
ATOM 1798 O O . SER A 1 223 ? 36.813 -8.541 -32.256 1.00 73.44 223 SER A O 1
ATOM 1800 N N . GLN A 1 224 ? 38.294 -7.710 -30.790 1.00 79.44 224 GLN A N 1
ATOM 1801 C CA . GLN A 1 224 ? 38.741 -9.017 -30.295 1.00 79.44 224 GLN A CA 1
ATOM 1802 C C . GLN A 1 224 ? 37.632 -9.811 -29.591 1.00 79.44 224 GLN A C 1
ATOM 1804 O O . GLN A 1 224 ? 37.649 -11.041 -29.621 1.00 79.44 224 GLN A O 1
ATOM 1809 N N . ARG A 1 225 ? 36.680 -9.147 -28.920 1.00 74.38 225 ARG A N 1
ATOM 1810 C CA . ARG A 1 225 ? 35.522 -9.826 -28.313 1.00 74.38 225 ARG A CA 1
ATOM 1811 C C . ARG A 1 225 ? 34.529 -10.304 -29.364 1.00 74.38 225 ARG A C 1
ATOM 1813 O O . ARG A 1 225 ? 34.050 -11.424 -29.234 1.00 74.38 225 ARG A O 1
ATOM 1820 N N . VAL A 1 226 ? 34.240 -9.489 -30.379 1.00 71.69 226 VAL A N 1
ATOM 1821 C CA . VAL A 1 226 ? 33.346 -9.870 -31.487 1.00 71.69 226 VAL A CA 1
ATOM 1822 C C . VAL A 1 226 ? 33.920 -11.068 -32.243 1.00 71.69 226 VAL A C 1
ATOM 1824 O O . VAL A 1 226 ? 33.228 -12.067 -32.384 1.00 71.69 226 VAL A O 1
ATOM 1827 N N . ALA A 1 227 ? 35.213 -11.039 -32.575 1.00 75.00 227 ALA A N 1
ATOM 1828 C CA . ALA A 1 227 ? 35.894 -12.139 -33.263 1.00 75.00 227 ALA A CA 1
ATOM 1829 C C . ALA A 1 227 ? 35.952 -13.464 -32.471 1.00 75.00 227 ALA A C 1
ATOM 1831 O O . ALA A 1 227 ? 36.269 -14.498 -33.042 1.00 75.00 227 ALA A O 1
ATOM 1832 N N . LYS A 1 228 ? 35.699 -13.452 -31.152 1.00 72.75 228 LYS A N 1
ATOM 1833 C CA . LYS A 1 228 ? 35.600 -14.667 -30.313 1.00 72.75 228 LYS A CA 1
ATOM 1834 C C . LYS A 1 228 ? 34.172 -15.197 -30.177 1.00 72.75 228 LYS A C 1
ATOM 1836 O O . LYS A 1 228 ? 33.983 -16.274 -29.613 1.00 72.75 228 LYS A O 1
ATOM 1841 N N . LEU A 1 229 ? 33.182 -14.392 -30.555 1.00 61.12 229 LEU A N 1
ATOM 1842 C CA . LEU A 1 229 ? 31.764 -14.748 -30.519 1.00 61.12 229 LEU A CA 1
ATOM 1843 C C . LEU A 1 229 ? 31.261 -15.255 -31.879 1.00 61.12 229 LEU A C 1
ATOM 1845 O O . LEU A 1 229 ? 30.197 -15.872 -31.916 1.00 61.12 229 LEU A O 1
ATOM 1849 N N . GLU A 1 230 ? 32.008 -14.982 -32.951 1.00 51.22 230 GLU A N 1
ATOM 1850 C CA . GLU A 1 230 ? 31.883 -15.594 -34.283 1.00 51.22 230 GLU A CA 1
ATOM 1851 C C . GLU A 1 230 ? 32.617 -16.941 -34.348 1.00 51.22 230 GLU A C 1
ATOM 1853 O O . GLU A 1 230 ? 32.062 -17.864 -34.988 1.00 51.22 230 GLU A O 1
#

Foldseek 3Di:
DDDDDDDDPPDDDDDPPDDDPDPDPDDDDDDDDDDDDDDDDDDDDDPDDDPPDPPVPDDPDPDDDPPPPPPDPPVVVVVVLVVLVVVLVVLVVVLVVLVVVLVVLVVVLVVLVVVLVVLVVVLVVVVVCVVVVNDDDPVRVVVNVVSVVCNVVSVVVSVVSVVVSVVSVVVSVCSVPPPSNVVSVVVVVVVVVVVVVVVVVVVCVVCVDPCPVVVVVVVVVVVVVVVVVD

Secondary structure (DSSP, 8-state):
-PPPP---------------------------------PPPPP---S-------GGGS---------------HHHHHHHHHHHHHHHHHHHHHHHHHHHHHHHHHHHHHHHHHHHHHHHHHHHHHHHHHHTT-PPPHHHHHHHHHHHHHHHHHHHHHHHHHHHHHHHHHHHHHHHT-HHHHHHHHHHHHHHHHHHHHHHHHHHHH-TTTSHHHHHHHHHHHHHHHTTT-